Protein AF-A0A1J3D355-F1 (afdb_monomer_lite)

Organism: Noccaea caerulescens (NCBI:txid107243)

InterPro domains:
  IPR000873 AMP-dependent synthetase/ligase domain [PF00501] (4-208)
  IPR052987 Chloroplastic ATP-dependent AMP-binding Enzymes [PTHR43813] (1-264)

Foldseek 3Di:
DDLVCLLVVLLVPLEQEAEEALVSLVSLVVVVLVVLVPDPPVSNVLLVVLLVLLLLLVVLVLFLVLLAFALDQDADDFVVLVVSNVVSVVSNVVSVVSLVVSQVPPLVVSCSSSSHNHEYEYEPDDNDLVSCSSCVSSPHHYKYFYAPPQQQGTQAIADPVRRRGQFRHAGDPFKDKFFAAPPPRHTDDASDKHFIKMAGDRGHPADPPCVPVRCVQAPPVGIGRPQWMWGATHDDCGGSNNRRGRTIHTDGGNVPDPPDVVHD

Radius of gyration: 20.67 Å; chains: 1; bounding box: 50×52×58 Å

Structure (mmCIF, N/CA/C/O backbone):
data_AF-A0A1J3D355-F1
#
_entry.id   AF-A0A1J3D355-F1
#
loop_
_atom_site.group_PDB
_atom_site.id
_atom_site.type_symbol
_atom_site.label_atom_id
_atom_site.label_alt_id
_atom_site.label_comp_id
_atom_site.label_asym_id
_atom_site.label_entity_id
_atom_site.label_seq_id
_atom_site.pdbx_PDB_ins_code
_atom_site.Cartn_x
_atom_site.Cartn_y
_atom_site.Cartn_z
_atom_site.occupancy
_atom_site.B_iso_or_equiv
_atom_site.auth_seq_id
_atom_site.auth_comp_id
_atom_site.auth_asym_id
_atom_site.auth_atom_id
_atom_site.pdbx_PDB_model_num
ATOM 1 N N . THR A 1 1 ? -8.693 23.062 -3.495 1.00 59.84 1 THR A N 1
ATOM 2 C CA . THR A 1 1 ? -8.588 23.046 -2.023 1.00 59.84 1 THR A CA 1
ATOM 3 C C . THR A 1 1 ? -7.147 23.198 -1.594 1.00 59.84 1 THR A C 1
ATOM 5 O O . THR A 1 1 ? -6.295 22.539 -2.173 1.00 59.84 1 THR A O 1
ATOM 8 N N . SER A 1 2 ? -6.855 24.060 -0.616 1.00 76.31 2 SER A N 1
ATOM 9 C CA . SER A 1 2 ? -5.549 24.086 0.064 1.00 76.31 2 SER A CA 1
ATOM 10 C C . SER A 1 2 ? -5.605 23.232 1.336 1.00 76.31 2 SER A C 1
ATOM 12 O O . SER A 1 2 ? -6.691 22.989 1.864 1.00 76.31 2 SER A O 1
ATOM 14 N N . ILE A 1 3 ? -4.450 22.810 1.868 1.00 72.81 3 ILE A N 1
ATOM 15 C CA . ILE A 1 3 ? -4.377 22.005 3.107 1.00 72.81 3 ILE A CA 1
ATOM 16 C C . ILE A 1 3 ? -5.152 22.675 4.257 1.00 72.81 3 ILE A C 1
ATOM 18 O O . ILE A 1 3 ? -5.816 21.998 5.038 1.00 72.81 3 ILE A O 1
ATOM 22 N N . ARG A 1 4 ? -5.135 24.014 4.316 1.00 76.81 4 ARG A N 1
ATOM 23 C CA . ARG A 1 4 ? -5.816 24.808 5.347 1.00 76.81 4 ARG A CA 1
ATOM 24 C C . ARG A 1 4 ? -7.335 24.603 5.371 1.00 76.81 4 ARG A C 1
ATOM 26 O O . ARG A 1 4 ? -7.904 24.559 6.455 1.00 76.81 4 ARG A O 1
ATOM 33 N N . PHE A 1 5 ? -7.974 24.480 4.207 1.00 84.12 5 PHE A N 1
ATOM 34 C CA . PHE A 1 5 ? -9.436 24.367 4.086 1.00 84.12 5 PHE A CA 1
ATOM 35 C C . PHE A 1 5 ? -9.918 22.928 3.878 1.00 84.12 5 PHE A C 1
ATOM 37 O O . PHE A 1 5 ? -11.119 22.671 3.871 1.00 84.12 5 PHE A O 1
ATOM 44 N N . LEU A 1 6 ? -8.993 21.968 3.766 1.00 84.25 6 LEU A N 1
ATOM 45 C CA . LEU A 1 6 ? -9.303 20.579 3.437 1.00 84.25 6 LEU A CA 1
ATOM 46 C C . LEU A 1 6 ? -10.339 19.948 4.375 1.00 84.25 6 LEU A C 1
ATOM 48 O O . LEU A 1 6 ? -11.231 19.242 3.919 1.00 84.25 6 LEU A O 1
ATOM 52 N N . LYS A 1 7 ? -10.247 20.208 5.683 1.00 82.75 7 LYS A N 1
ATOM 53 C CA . LYS A 1 7 ? -11.187 19.650 6.664 1.00 82.75 7 LYS A CA 1
ATOM 54 C C . LYS A 1 7 ? -12.621 20.136 6.435 1.00 82.75 7 LYS A C 1
ATOM 56 O O . LYS A 1 7 ? -13.557 19.352 6.578 1.00 82.75 7 LYS A O 1
ATOM 61 N N . ASP A 1 8 ? -12.789 21.412 6.105 1.00 85.94 8 ASP A N 1
ATOM 62 C CA . ASP A 1 8 ? -14.107 22.007 5.882 1.00 85.94 8 ASP A CA 1
ATOM 63 C C . ASP A 1 8 ? -14.672 21.576 4.525 1.00 85.94 8 ASP A C 1
ATOM 65 O O . ASP A 1 8 ? -15.846 21.214 4.435 1.00 85.94 8 ASP A O 1
ATOM 69 N N . ASP A 1 9 ? -13.817 21.484 3.504 1.00 89.12 9 ASP A N 1
ATOM 70 C CA . ASP A 1 9 ? -14.187 20.966 2.186 1.00 89.12 9 ASP A CA 1
ATOM 71 C C . ASP A 1 9 ? -14.642 19.502 2.259 1.00 89.12 9 ASP A C 1
ATOM 73 O O . ASP A 1 9 ? -15.696 19.153 1.726 1.00 89.12 9 ASP A O 1
ATOM 77 N N . LEU A 1 10 ? -13.909 18.637 2.967 1.00 88.62 10 LEU A N 1
ATOM 78 C CA . LEU A 1 10 ? -14.291 17.230 3.113 1.00 88.62 10 LEU A CA 1
ATOM 79 C C . LEU A 1 10 ? -15.627 17.061 3.847 1.00 88.62 10 LEU A C 1
ATOM 81 O O . LEU A 1 10 ? -16.427 16.203 3.478 1.00 88.62 10 LEU A O 1
ATOM 85 N N . LYS A 1 11 ? -15.907 17.897 4.853 1.00 85.00 11 LYS A N 1
ATOM 86 C CA . LYS A 1 11 ? -17.213 17.903 5.527 1.00 85.00 11 LYS A CA 1
ATOM 87 C C . LYS A 1 11 ? -18.339 18.374 4.614 1.00 85.00 11 LYS A C 1
ATOM 89 O O . LYS A 1 11 ? -19.446 17.862 4.733 1.00 85.00 11 LYS A O 1
ATOM 94 N N . ARG A 1 12 ? -18.065 19.351 3.745 1.00 89.00 12 ARG A N 1
ATOM 95 C CA . ARG A 1 12 ? -19.055 19.929 2.832 1.00 89.00 12 ARG A CA 1
ATOM 96 C C . ARG A 1 12 ? -19.401 18.990 1.680 1.00 89.00 12 ARG A C 1
ATOM 98 O O . ARG A 1 12 ? -20.574 18.848 1.363 1.00 89.00 12 ARG A O 1
ATOM 105 N N . TYR A 1 13 ? -18.397 18.385 1.049 1.00 89.31 13 TYR A N 1
ATOM 106 C CA . TYR A 1 13 ? -18.579 17.608 -0.183 1.00 89.31 13 TYR A CA 1
ATOM 107 C C . TYR A 1 13 ? -18.682 16.096 0.041 1.00 89.31 13 TYR A C 1
ATOM 109 O O . TYR A 1 13 ? -19.220 15.403 -0.815 1.00 89.31 13 TYR A O 1
ATOM 117 N N . GLN A 1 14 ? -18.172 15.588 1.166 1.00 88.88 14 GLN A N 1
ATOM 118 C CA . GLN A 1 14 ? -18.213 14.177 1.563 1.00 88.88 14 GLN A CA 1
ATOM 119 C C . GLN A 1 14 ? -17.875 13.174 0.439 1.00 88.88 14 GLN A C 1
ATOM 121 O O . GLN A 1 14 ? -18.709 12.337 0.073 1.00 88.88 14 GLN A O 1
ATOM 126 N N . PRO A 1 15 ? -16.671 13.251 -0.159 1.00 91.94 15 PRO A N 1
ATOM 127 C CA . PRO A 1 15 ? -16.345 12.452 -1.331 1.00 91.94 15 PRO A CA 1
ATOM 128 C C . PRO A 1 15 ? -16.400 10.942 -1.060 1.00 91.94 15 PRO A C 1
ATOM 130 O O . PRO A 1 15 ? -16.032 10.446 0.009 1.00 91.94 15 PRO A O 1
ATOM 133 N N . HIS A 1 16 ? -16.793 10.188 -2.090 1.00 91.62 16 HIS A N 1
ATOM 134 C CA . HIS A 1 16 ? -16.722 8.726 -2.075 1.00 91.62 16 HIS A CA 1
ATOM 135 C C . HIS A 1 16 ? -15.285 8.226 -1.971 1.00 91.62 16 HIS A C 1
ATOM 137 O O . HIS A 1 16 ? -14.979 7.386 -1.125 1.00 91.62 16 HIS A O 1
ATOM 143 N N . TYR A 1 17 ? -14.411 8.778 -2.807 1.00 92.00 17 TYR A N 1
ATOM 144 C CA . TYR A 1 17 ? -12.996 8.455 -2.828 1.00 92.00 17 TYR A CA 1
ATOM 145 C C . TYR A 1 17 ? -12.177 9.711 -2.583 1.00 92.00 17 TYR A C 1
ATOM 147 O O . TYR A 1 17 ? -12.450 10.751 -3.182 1.00 92.00 17 TYR A O 1
ATOM 155 N N . LEU A 1 18 ? -11.156 9.605 -1.737 1.00 93.69 18 LEU A N 1
ATOM 156 C CA . LEU A 1 18 ? -10.136 10.639 -1.597 1.00 93.69 18 LEU A CA 1
ATOM 157 C C . LEU A 1 18 ? -8.841 10.126 -2.221 1.00 93.69 18 LEU A C 1
ATOM 159 O O . LEU A 1 18 ? -8.240 9.203 -1.691 1.00 93.69 18 LEU A O 1
ATOM 163 N N . ILE A 1 19 ? -8.412 10.705 -3.339 1.00 93.25 19 ILE A N 1
ATOM 164 C CA . ILE A 1 19 ? -7.128 10.381 -3.976 1.00 93.25 19 ILE A CA 1
ATOM 165 C C . ILE A 1 19 ? -6.156 11.496 -3.616 1.00 93.25 19 ILE A C 1
ATOM 167 O O . ILE A 1 19 ? -6.408 12.652 -3.952 1.00 93.25 19 ILE A O 1
ATOM 171 N N . SER A 1 20 ? -5.087 11.182 -2.883 1.00 93.44 20 SER A N 1
ATOM 172 C CA . SER A 1 20 ? -4.176 12.213 -2.381 1.00 93.44 20 SER A CA 1
ATOM 173 C C . SER A 1 20 ? -2.804 11.674 -1.974 1.00 93.44 20 SER A C 1
ATOM 175 O O . SER A 1 20 ? -2.621 10.480 -1.776 1.00 93.44 20 SER A O 1
ATOM 177 N N . VAL A 1 21 ? -1.837 12.568 -1.779 1.00 93.44 21 VAL A N 1
ATOM 178 C CA . VAL A 1 21 ? -0.511 12.239 -1.233 1.00 93.44 21 VAL A CA 1
ATOM 179 C C . VAL A 1 21 ? -0.559 11.823 0.251 1.00 93.44 21 VAL A C 1
ATOM 181 O O . VAL A 1 21 ? -1.470 12.263 0.965 1.00 93.44 21 VAL A O 1
ATOM 184 N N . PRO A 1 22 ? 0.418 11.035 0.753 1.00 94.38 22 PRO A N 1
ATOM 185 C CA . PRO A 1 22 ? 0.509 10.620 2.162 1.00 94.38 22 PRO A CA 1
ATOM 186 C C . PRO A 1 22 ? 0.355 11.753 3.179 1.00 94.38 22 PRO A C 1
ATOM 188 O O . PRO A 1 22 ? -0.385 11.602 4.151 1.00 94.38 22 PRO A O 1
ATOM 191 N N . LEU A 1 23 ? 0.935 12.924 2.892 1.00 93.19 23 LEU A N 1
ATOM 192 C CA . LEU A 1 23 ? 0.884 14.099 3.767 1.00 93.19 23 LEU A CA 1
ATOM 193 C C . LEU A 1 23 ? -0.550 14.513 4.140 1.00 93.19 23 LEU A C 1
ATOM 195 O O . LEU A 1 23 ? -0.805 14.997 5.245 1.00 93.19 23 LEU A O 1
ATOM 199 N N . VAL A 1 24 ? -1.515 14.313 3.240 1.00 93.56 24 VAL A N 1
ATOM 200 C CA . VAL A 1 24 ? -2.924 14.603 3.529 1.00 93.56 24 VAL A CA 1
ATOM 201 C C . VAL A 1 24 ? -3.487 13.628 4.563 1.00 93.56 24 VAL A C 1
ATOM 203 O O . VAL A 1 24 ? -4.155 14.059 5.503 1.00 93.56 24 VAL A O 1
ATOM 206 N N . TYR A 1 25 ? -3.173 12.338 4.451 1.00 94.69 25 TYR A N 1
ATOM 207 C CA . TYR A 1 25 ? -3.570 11.331 5.436 1.00 94.69 25 TYR A CA 1
ATOM 208 C C . TYR A 1 25 ? -2.897 11.569 6.790 1.00 94.69 25 TYR A C 1
ATOM 210 O O . TYR A 1 25 ? -3.565 11.490 7.820 1.00 94.69 25 TYR A O 1
ATOM 218 N N . GLU A 1 26 ? -1.617 11.945 6.803 1.00 94.81 26 GLU A N 1
ATOM 219 C CA . GLU A 1 26 ? -0.891 12.344 8.016 1.00 94.81 26 GLU A CA 1
ATOM 220 C C . GLU A 1 26 ? -1.513 13.578 8.683 1.00 94.81 26 GLU A C 1
ATOM 222 O O . GLU A 1 26 ? -1.662 13.625 9.908 1.00 94.81 26 GLU A O 1
ATOM 227 N N . THR A 1 27 ? -1.940 14.561 7.886 1.00 93.19 27 THR A N 1
ATOM 228 C CA . THR A 1 27 ? -2.616 15.769 8.383 1.00 93.19 27 THR A CA 1
ATOM 229 C C . THR A 1 27 ? -3.972 15.427 8.997 1.00 93.19 27 THR A C 1
ATOM 231 O O . THR A 1 27 ? -4.299 15.903 10.087 1.00 93.19 27 THR A O 1
ATOM 234 N N . LEU A 1 28 ? -4.759 14.573 8.334 1.00 93.19 28 LEU A N 1
ATOM 235 C CA . LEU A 1 28 ? -6.038 14.085 8.855 1.00 93.19 28 LEU A CA 1
ATOM 236 C C . LEU A 1 28 ? -5.838 13.306 10.162 1.00 93.19 28 LEU A C 1
ATOM 238 O O . LEU A 1 28 ? -6.508 13.597 11.156 1.00 93.19 28 LEU A O 1
ATOM 242 N N . TYR A 1 29 ? -4.877 12.380 10.187 1.00 94.81 29 TYR A N 1
ATOM 243 C CA . TYR A 1 29 ? -4.486 11.626 11.377 1.00 94.81 29 TYR A CA 1
ATOM 244 C C . TYR A 1 29 ? -4.103 12.555 12.536 1.00 94.81 29 TYR A C 1
ATOM 246 O O . TYR A 1 29 ? -4.681 12.467 13.621 1.00 94.81 29 TYR A O 1
ATOM 254 N N . SER A 1 30 ? -3.198 13.504 12.298 1.00 93.50 30 SER A N 1
ATOM 255 C CA . SER A 1 30 ? -2.733 14.464 13.306 1.00 93.50 30 SER A CA 1
ATOM 256 C C . SER A 1 30 ? -3.867 15.354 13.818 1.00 93.50 30 SER A C 1
ATOM 258 O O . SER A 1 30 ? -3.963 15.625 15.016 1.00 93.50 30 SER A O 1
ATOM 260 N N . GLY A 1 31 ? -4.779 15.767 12.933 1.00 91.94 31 GLY A N 1
ATOM 261 C CA . GLY A 1 31 ? -5.977 16.519 13.299 1.00 91.94 31 GLY A CA 1
ATOM 262 C C . GLY A 1 31 ? -6.911 15.736 14.226 1.00 91.94 31 GLY A C 1
ATOM 263 O O . GLY A 1 31 ? -7.438 16.302 15.188 1.00 91.94 31 GLY A O 1
ATOM 264 N N . ILE A 1 32 ? -7.083 14.433 13.983 1.00 92.81 32 ILE A N 1
ATOM 265 C CA . ILE A 1 32 ? -7.876 13.545 14.844 1.00 92.81 32 ILE A CA 1
ATOM 266 C C . ILE A 1 32 ? -7.179 13.338 16.190 1.00 92.81 32 ILE A C 1
ATOM 268 O O . ILE A 1 32 ? -7.818 13.481 17.233 1.00 92.81 32 ILE A O 1
ATOM 272 N N . GLN A 1 33 ? -5.870 13.074 16.187 1.00 93.81 33 GLN A N 1
ATOM 273 C CA . GLN A 1 33 ? -5.082 12.932 17.414 1.00 93.81 33 GLN A CA 1
ATOM 274 C C . GLN A 1 33 ? -5.168 14.190 18.283 1.00 93.81 33 GLN A C 1
ATOM 276 O O . GLN A 1 33 ? -5.421 14.097 19.485 1.00 93.81 33 GLN A O 1
ATOM 281 N N . LYS A 1 34 ? -5.068 15.378 17.673 1.00 93.06 34 LYS A N 1
ATOM 282 C CA . LYS A 1 34 ? -5.225 16.657 18.372 1.00 93.06 34 LYS A CA 1
ATOM 283 C C . LYS A 1 34 ? -6.613 16.784 19.005 1.00 93.06 34 LYS A C 1
ATOM 285 O O . LYS A 1 34 ? -6.705 17.116 20.183 1.00 93.06 34 LYS A O 1
ATOM 290 N N . GLN A 1 35 ? -7.675 16.437 18.275 1.00 91.19 35 GLN A N 1
ATOM 291 C CA . GLN A 1 35 ? -9.054 16.473 18.781 1.00 91.19 35 GLN A CA 1
ATOM 292 C C . GLN A 1 35 ? -9.293 15.487 19.941 1.00 91.19 35 GLN A C 1
ATOM 294 O O . GLN A 1 35 ? -10.006 15.805 20.897 1.00 91.19 35 GLN A O 1
ATOM 299 N N . ILE A 1 36 ? -8.686 14.298 19.890 1.00 92.88 36 ILE A N 1
ATOM 300 C CA . ILE A 1 36 ? -8.726 13.328 20.993 1.00 92.88 36 ILE A CA 1
ATOM 301 C C . ILE A 1 36 ? -7.944 13.868 22.197 1.00 92.88 36 ILE A C 1
ATOM 303 O O . ILE A 1 36 ? -8.428 13.797 23.325 1.00 92.88 36 ILE A O 1
ATOM 307 N N . SER A 1 37 ? -6.762 14.450 21.972 1.00 91.38 37 SER A N 1
ATOM 308 C CA . SER A 1 37 ? -5.917 14.982 23.045 1.00 91.38 37 SER A CA 1
ATOM 309 C C . SER A 1 37 ? -6.520 16.187 23.767 1.00 91.38 37 SER A C 1
ATOM 311 O O . SER A 1 37 ? -6.283 16.332 24.962 1.00 91.38 37 SER A O 1
ATOM 313 N N . SER A 1 38 ? -7.314 17.007 23.067 1.00 92.69 38 SER A N 1
ATOM 314 C CA . SER A 1 38 ? -7.987 18.187 23.620 1.00 92.69 38 SER A CA 1
ATOM 315 C C . SER A 1 38 ? -9.325 17.864 24.294 1.00 92.69 38 SER A C 1
ATOM 317 O O . SER A 1 38 ? -10.011 18.766 24.765 1.00 92.69 38 SER A O 1
ATOM 319 N N . SER A 1 39 ? -9.749 16.597 24.289 1.00 92.62 39 SER A N 1
ATOM 320 C CA . SER A 1 39 ? -10.976 16.151 24.952 1.00 92.62 39 SER A CA 1
ATOM 321 C C . SER A 1 39 ? -10.753 15.927 26.455 1.00 92.62 39 SER A C 1
ATOM 323 O O . SER A 1 39 ? -9.619 15.815 26.915 1.00 92.62 39 SER A O 1
ATOM 325 N N . SER A 1 40 ? -11.837 15.811 27.233 1.00 95.19 40 SER A N 1
ATOM 326 C CA . SER A 1 40 ? -11.746 15.491 28.666 1.00 95.19 40 SER A CA 1
ATOM 327 C C . SER A 1 40 ? -10.980 14.185 28.916 1.00 95.19 40 SER A C 1
ATOM 329 O O . SER A 1 40 ? -11.015 13.274 28.084 1.00 95.19 40 SER A O 1
ATOM 331 N N . ALA A 1 41 ? -10.323 14.066 30.077 1.00 95.12 41 ALA A N 1
ATOM 332 C CA . ALA A 1 41 ? -9.463 12.925 30.412 1.00 95.12 41 ALA A CA 1
ATOM 333 C C . ALA A 1 41 ? -10.156 11.567 30.196 1.00 95.12 41 ALA A C 1
ATOM 335 O O . ALA A 1 41 ? -9.596 10.682 29.552 1.00 95.12 41 ALA A O 1
ATOM 336 N N . THR A 1 42 ? -11.414 11.436 30.629 1.00 92.75 42 THR A N 1
ATOM 337 C CA . THR A 1 42 ? -12.224 10.223 30.444 1.00 92.75 42 THR A CA 1
ATOM 338 C C . THR A 1 42 ? -12.483 9.913 28.969 1.00 92.75 42 THR A C 1
ATOM 340 O O . THR A 1 42 ? -12.335 8.770 28.543 1.00 92.75 42 THR A O 1
ATOM 343 N N . ARG A 1 43 ? -12.838 10.923 28.157 1.00 91.94 43 ARG A N 1
ATOM 344 C CA . ARG A 1 43 ? -13.086 10.739 26.714 1.00 91.94 43 ARG A CA 1
ATOM 345 C C . ARG A 1 43 ? -11.804 10.374 25.974 1.00 91.94 43 ARG A C 1
ATOM 347 O O . ARG A 1 43 ? -11.838 9.491 25.122 1.00 91.94 43 ARG A O 1
ATOM 354 N N . LYS A 1 44 ? -10.688 11.024 26.315 1.00 94.50 44 LYS A N 1
ATOM 355 C CA . LYS A 1 44 ? -9.360 10.730 25.768 1.00 94.50 44 LYS A CA 1
ATOM 356 C C . LYS A 1 44 ? -8.953 9.291 26.079 1.00 94.50 44 LYS A C 1
ATOM 358 O O . LYS A 1 44 ? -8.602 8.556 25.161 1.00 94.50 44 LYS A O 1
ATOM 363 N N . TYR A 1 45 ? -9.043 8.882 27.345 1.00 95.69 45 TYR A N 1
ATOM 364 C CA . TYR A 1 45 ? -8.720 7.522 27.774 1.00 95.69 45 TYR A CA 1
ATOM 365 C C . TYR A 1 45 ? -9.583 6.485 27.047 1.00 95.69 45 TYR A C 1
ATOM 367 O O . TYR A 1 45 ? -9.049 5.566 26.432 1.00 95.69 45 TYR A O 1
ATOM 375 N N . LEU A 1 46 ? -10.906 6.680 27.029 1.00 94.75 46 LEU A N 1
ATOM 376 C CA . LEU A 1 46 ? -11.835 5.782 26.344 1.00 94.75 46 LEU A CA 1
ATOM 377 C C . LEU A 1 46 ? -11.522 5.663 24.844 1.00 94.75 46 LEU A C 1
ATOM 379 O O . LEU A 1 46 ? -11.443 4.553 24.322 1.00 94.75 46 LEU A O 1
ATOM 383 N N . ALA A 1 47 ? -11.318 6.789 24.153 1.00 94.50 47 ALA A N 1
ATOM 384 C CA . ALA A 1 47 ? -11.025 6.795 22.722 1.00 94.50 47 ALA A CA 1
ATOM 385 C C . ALA A 1 47 ? -9.709 6.073 22.403 1.00 94.50 47 ALA A C 1
ATOM 387 O O . ALA A 1 47 ? -9.681 5.225 21.514 1.00 94.50 47 ALA A O 1
ATOM 388 N N . LEU A 1 48 ? -8.636 6.363 23.146 1.00 95.31 48 LEU A N 1
ATOM 389 C CA . LEU A 1 48 ? -7.336 5.722 22.937 1.00 95.31 48 LEU A CA 1
ATOM 390 C C . LEU A 1 48 ? -7.386 4.218 23.223 1.00 95.31 48 LEU A C 1
ATOM 392 O O . LEU A 1 48 ? -6.819 3.442 22.456 1.00 95.31 48 LEU A O 1
ATOM 396 N N . THR A 1 49 ? -8.087 3.792 24.275 1.00 96.50 49 THR A N 1
ATOM 397 C CA . THR A 1 49 ? -8.261 2.369 24.595 1.00 96.50 49 THR A CA 1
ATOM 398 C C . THR A 1 49 ? -9.035 1.639 23.497 1.00 96.50 49 THR A C 1
ATOM 400 O O . THR A 1 49 ? -8.586 0.598 23.025 1.00 96.50 49 THR A O 1
ATOM 403 N N . LEU A 1 50 ? -10.146 2.205 23.016 1.00 96.38 50 LEU A N 1
ATOM 404 C CA . LEU A 1 50 ? -10.949 1.610 21.940 1.00 96.38 50 LEU A CA 1
ATOM 405 C C . LEU A 1 50 ? -10.195 1.546 20.598 1.00 96.38 50 LEU A C 1
ATOM 407 O O . LEU A 1 50 ? -10.298 0.549 19.878 1.00 96.38 50 LEU A O 1
ATOM 411 N N . ILE A 1 51 ? -9.383 2.561 20.284 1.00 96.06 51 ILE A N 1
ATOM 412 C CA . ILE A 1 51 ? -8.506 2.550 19.102 1.00 96.06 51 ILE A CA 1
ATOM 413 C C . ILE A 1 51 ? -7.421 1.475 19.247 1.00 96.06 51 ILE A C 1
ATOM 415 O O . ILE A 1 51 ? -7.180 0.731 18.302 1.00 96.06 51 ILE A O 1
ATOM 419 N N . ARG A 1 52 ? -6.793 1.334 20.424 1.00 97.38 52 ARG A N 1
ATOM 420 C CA . ARG A 1 52 ? -5.789 0.283 20.685 1.00 97.38 52 ARG A CA 1
ATOM 421 C C . ARG A 1 52 ? -6.369 -1.121 20.542 1.00 97.38 52 ARG A C 1
ATOM 423 O O . ARG A 1 52 ? -5.744 -1.965 19.908 1.00 97.38 52 ARG A O 1
ATOM 430 N N . ILE A 1 53 ? -7.567 -1.351 21.077 1.00 97.44 53 ILE A N 1
ATOM 431 C CA . ILE A 1 53 ? -8.304 -2.609 20.900 1.00 97.44 53 ILE A CA 1
ATOM 432 C C . ILE A 1 53 ? -8.523 -2.889 19.412 1.00 97.44 53 ILE A C 1
ATOM 434 O O . ILE A 1 53 ? -8.295 -4.004 18.954 1.00 97.44 53 ILE A O 1
ATOM 438 N N . SER A 1 54 ? -8.918 -1.874 18.646 1.00 97.88 54 SER A N 1
ATOM 439 C CA . SER A 1 54 ? -9.178 -2.021 17.213 1.00 97.88 54 SER A CA 1
ATOM 440 C C . SER A 1 54 ? -7.905 -2.268 16.405 1.00 97.88 54 SER A C 1
ATOM 442 O O . SER A 1 54 ? -7.910 -3.105 15.511 1.00 97.88 54 SER A O 1
ATOM 444 N N . LEU A 1 55 ? -6.790 -1.622 16.758 1.00 97.75 55 LEU A N 1
ATOM 445 C CA . LEU A 1 55 ? -5.473 -1.911 16.181 1.00 97.75 55 LEU A CA 1
ATOM 446 C C . LEU A 1 55 ? -5.047 -3.361 16.452 1.00 97.75 55 LEU A C 1
ATOM 448 O O . LEU A 1 55 ? -4.578 -4.035 15.537 1.00 97.75 55 LEU A O 1
ATOM 452 N N . ALA A 1 56 ? -5.243 -3.850 17.681 1.00 97.88 56 ALA A N 1
ATOM 453 C CA . ALA A 1 56 ? -4.942 -5.232 18.051 1.00 97.88 56 ALA A CA 1
ATOM 454 C C . ALA A 1 56 ? -5.846 -6.233 17.311 1.00 97.88 56 ALA A C 1
ATOM 456 O O . ALA A 1 56 ? -5.357 -7.231 16.785 1.00 97.88 56 ALA A O 1
ATOM 457 N N . TYR A 1 57 ? -7.145 -5.941 17.206 1.00 98.00 57 TYR A N 1
ATOM 458 C CA . TYR A 1 57 ? -8.089 -6.734 16.420 1.00 98.00 57 TYR A CA 1
ATOM 459 C C . TYR A 1 57 ? -7.670 -6.813 14.945 1.00 98.00 57 TYR A C 1
ATOM 461 O O . TYR A 1 57 ? -7.614 -7.909 14.388 1.00 98.00 57 TYR A O 1
ATOM 469 N N . MET A 1 58 ? -7.318 -5.680 14.323 1.00 97.12 58 MET A N 1
ATOM 470 C CA . MET A 1 58 ? -6.886 -5.656 12.922 1.00 97.12 58 MET A CA 1
ATOM 471 C C . MET A 1 58 ? -5.547 -6.375 12.709 1.00 97.12 58 MET A C 1
ATOM 473 O O . MET A 1 58 ? -5.372 -7.042 11.694 1.00 97.12 58 MET A O 1
ATOM 477 N N . GLU A 1 59 ? -4.622 -6.322 13.672 1.00 96.75 59 GLU A N 1
ATOM 478 C CA . GLU A 1 59 ? -3.382 -7.111 13.624 1.00 96.75 59 GLU A CA 1
ATOM 479 C C . GLU A 1 59 ? -3.673 -8.618 13.634 1.00 96.75 59 GLU A C 1
ATOM 481 O O . GLU A 1 59 ? -3.202 -9.337 12.754 1.00 96.75 59 GLU A O 1
ATOM 486 N N . MET A 1 60 ? -4.518 -9.090 14.556 1.00 97.50 60 MET A N 1
ATOM 487 C CA . MET A 1 60 ? -4.936 -10.499 14.588 1.00 97.50 60 MET A CA 1
ATOM 488 C C . MET A 1 60 ? -5.653 -10.902 13.301 1.00 97.50 60 MET A C 1
ATOM 490 O O . MET A 1 60 ? -5.428 -11.991 12.771 1.00 97.50 60 MET A O 1
ATOM 494 N N . ARG A 1 61 ? -6.464 -9.993 12.756 1.00 96.19 61 ARG A N 1
ATOM 495 C CA . ARG A 1 61 ? -7.129 -10.174 11.473 1.00 96.19 61 ARG A CA 1
ATOM 496 C C . ARG A 1 61 ? -6.161 -10.363 10.315 1.00 96.19 61 ARG A C 1
ATOM 498 O O . ARG A 1 61 ? -6.282 -11.353 9.600 1.00 96.19 61 ARG A O 1
ATOM 505 N N . ARG A 1 62 ? -5.145 -9.510 10.188 1.00 95.56 62 ARG A N 1
ATOM 506 C CA . ARG A 1 62 ? -4.101 -9.672 9.165 1.00 95.56 62 ARG A CA 1
ATOM 507 C C . ARG A 1 62 ? -3.365 -11.000 9.290 1.00 95.56 62 ARG A C 1
ATOM 509 O O . ARG A 1 62 ? -3.137 -11.652 8.273 1.00 95.56 62 ARG A O 1
ATOM 516 N N . ILE A 1 63 ? -3.034 -11.420 10.514 1.00 95.50 63 ILE A N 1
ATOM 517 C CA . ILE A 1 63 ? -2.354 -12.700 10.761 1.00 95.50 63 ILE A CA 1
ATOM 518 C C . ILE A 1 63 ? -3.213 -13.860 10.254 1.00 95.50 63 ILE A C 1
ATOM 520 O O . ILE A 1 63 ? -2.734 -14.694 9.477 1.00 95.50 63 ILE A O 1
ATOM 524 N N . TYR A 1 64 ? -4.493 -13.912 10.645 1.00 94.31 64 TYR A N 1
ATOM 525 C CA . TYR A 1 64 ? -5.343 -15.020 10.223 1.00 94.31 64 TYR A CA 1
ATOM 526 C C . TYR A 1 64 ? -5.782 -14.930 8.760 1.00 94.31 64 TYR A C 1
ATOM 528 O O . TYR A 1 64 ? -6.081 -15.969 8.183 1.00 94.31 64 TYR A O 1
ATOM 536 N N . GLU A 1 65 ? -5.816 -13.753 8.134 1.00 94.31 65 GLU A N 1
ATOM 537 C CA . GLU A 1 65 ? -6.056 -13.591 6.689 1.00 94.31 65 GLU A CA 1
ATOM 538 C C . GLU A 1 65 ? -4.787 -13.864 5.859 1.00 94.31 65 GLU A C 1
ATOM 540 O O . GLU A 1 65 ? -4.861 -14.038 4.642 1.00 94.31 65 GLU A O 1
ATOM 545 N N . GLY A 1 66 ? -3.623 -13.975 6.509 1.00 95.19 66 GLY A N 1
ATOM 546 C CA . GLY A 1 66 ? -2.355 -14.272 5.847 1.00 95.19 66 GLY A CA 1
ATOM 547 C C . GLY A 1 66 ? -1.742 -13.071 5.125 1.00 95.19 66 GLY A C 1
ATOM 548 O O . GLY A 1 66 ? -1.041 -13.263 4.135 1.00 95.19 66 GLY A O 1
ATOM 549 N N . MET A 1 67 ? -2.022 -11.853 5.596 1.00 95.38 67 MET A N 1
ATOM 550 C CA . MET A 1 67 ? -1.616 -10.585 4.977 1.00 95.38 67 MET A CA 1
ATOM 551 C C . MET A 1 67 ? -0.472 -9.867 5.719 1.00 95.38 67 MET A C 1
ATOM 553 O O . MET A 1 67 ? -0.332 -8.647 5.633 1.00 95.38 67 MET A O 1
ATOM 557 N N . CYS A 1 68 ? 0.347 -10.592 6.480 1.00 95.12 68 CYS A N 1
ATOM 558 C CA . CYS A 1 68 ? 1.560 -10.053 7.094 1.00 95.12 68 CYS A CA 1
ATOM 559 C C . CYS A 1 68 ? 2.739 -10.212 6.129 1.00 95.12 68 CYS A C 1
ATOM 561 O O . CYS A 1 68 ? 2.982 -11.304 5.630 1.00 95.12 68 CYS A O 1
ATOM 563 N N . LEU A 1 69 ? 3.490 -9.147 5.865 1.00 95.38 69 LEU A N 1
ATOM 564 C CA . LEU A 1 69 ? 4.679 -9.211 5.010 1.00 95.38 69 LEU A CA 1
ATOM 565 C C . LEU A 1 69 ? 5.830 -9.961 5.697 1.00 95.38 69 LEU A C 1
ATOM 567 O O . LEU A 1 69 ? 6.033 -9.826 6.901 1.00 95.38 69 LEU A O 1
ATOM 571 N N . THR A 1 70 ? 6.608 -10.709 4.915 1.00 94.44 70 THR A N 1
ATOM 572 C CA . THR A 1 70 ? 7.915 -11.251 5.320 1.00 94.44 70 THR A CA 1
ATOM 573 C C . THR A 1 70 ? 8.848 -11.302 4.116 1.00 94.44 70 THR A C 1
ATOM 575 O O . THR A 1 70 ? 8.378 -11.478 2.991 1.00 94.44 70 THR A O 1
ATOM 578 N N . LYS A 1 71 ? 10.152 -11.160 4.368 1.00 93.50 71 LYS A N 1
ATOM 579 C CA . LYS A 1 71 ? 11.219 -11.369 3.382 1.00 93.50 71 LYS A CA 1
ATOM 580 C C . LYS A 1 71 ? 11.673 -12.828 3.305 1.00 93.50 71 LYS A C 1
ATOM 582 O O . LYS A 1 71 ? 12.335 -13.197 2.340 1.00 93.50 71 LYS A O 1
ATOM 587 N N . ASP A 1 72 ? 11.327 -13.650 4.294 1.00 93.50 72 ASP A N 1
ATOM 588 C CA . ASP A 1 72 ? 11.751 -15.048 4.337 1.00 93.50 72 ASP A CA 1
ATOM 589 C C . ASP A 1 72 ? 11.227 -15.796 3.114 1.00 93.50 72 ASP A C 1
ATOM 591 O O . ASP A 1 72 ? 10.033 -15.769 2.838 1.00 93.50 72 ASP A O 1
ATOM 595 N N . GLN A 1 73 ? 12.113 -16.474 2.386 1.00 90.19 73 GLN A N 1
ATOM 596 C CA . GLN A 1 73 ? 11.734 -17.245 1.196 1.00 90.19 73 GLN A CA 1
ATOM 597 C C . GLN A 1 73 ? 11.075 -18.580 1.536 1.00 90.19 73 GLN A C 1
ATOM 599 O O . GLN A 1 73 ? 10.344 -19.149 0.725 1.00 90.19 73 GLN A O 1
ATOM 604 N N . LYS A 1 74 ? 11.402 -19.126 2.710 1.00 91.31 74 LYS A N 1
ATOM 605 C CA . LYS A 1 74 ? 10.856 -20.396 3.170 1.00 91.31 74 LYS A CA 1
ATOM 606 C C . LYS A 1 74 ? 9.629 -20.111 4.027 1.00 91.31 74 LYS A C 1
ATOM 608 O O . LYS A 1 74 ? 9.749 -19.376 5.011 1.00 91.31 74 LYS A O 1
ATOM 613 N N . PRO A 1 75 ? 8.475 -20.723 3.719 1.00 90.25 75 PRO A N 1
ATOM 614 C CA . PRO A 1 75 ? 7.329 -20.610 4.595 1.00 90.25 75 PRO A CA 1
ATOM 615 C C . PRO A 1 75 ? 7.631 -21.281 5.945 1.00 90.25 75 PRO A C 1
ATOM 617 O O . PRO A 1 75 ? 8.409 -22.242 6.008 1.00 90.25 75 PRO A O 1
ATOM 620 N N . PRO A 1 76 ? 6.994 -20.822 7.033 1.00 90.44 76 PRO A N 1
ATOM 621 C CA . PRO A 1 76 ? 7.092 -21.497 8.316 1.00 90.44 76 PRO A CA 1
ATOM 622 C C . PRO A 1 76 ? 6.499 -22.908 8.234 1.00 90.44 76 PRO A C 1
ATOM 624 O O . PRO A 1 76 ? 5.633 -23.203 7.402 1.00 90.44 76 PRO A O 1
ATOM 627 N N . MET A 1 77 ? 6.925 -23.776 9.154 1.00 92.56 77 MET A N 1
ATOM 628 C CA . MET A 1 77 ? 6.374 -25.126 9.282 1.00 92.56 77 MET A CA 1
ATOM 629 C C . MET A 1 77 ? 4.842 -25.093 9.388 1.00 92.56 77 MET A C 1
ATOM 631 O O . MET A 1 77 ? 4.254 -24.186 9.990 1.00 92.56 77 MET A O 1
ATOM 635 N N . TYR A 1 78 ? 4.186 -26.111 8.827 1.00 92.19 78 TYR A N 1
ATOM 636 C CA . TYR A 1 78 ? 2.725 -26.179 8.764 1.00 92.19 78 TYR A CA 1
ATOM 637 C C . TYR A 1 78 ? 2.067 -26.080 10.149 1.00 92.19 78 TYR A C 1
ATOM 639 O O . TYR A 1 78 ? 1.132 -25.308 10.334 1.00 92.19 78 TYR A O 1
ATOM 647 N N . ILE A 1 79 ? 2.598 -26.798 11.144 1.00 93.44 79 ILE A N 1
ATOM 648 C CA . ILE A 1 79 ? 2.057 -26.807 12.513 1.00 93.44 79 ILE A CA 1
ATOM 649 C C . ILE A 1 79 ? 2.149 -25.413 13.147 1.00 93.44 79 ILE A C 1
ATOM 651 O O . ILE A 1 79 ? 1.169 -24.938 13.712 1.00 93.44 79 ILE A O 1
ATOM 655 N N . VAL A 1 80 ? 3.285 -24.723 12.991 1.00 93.19 80 VAL A N 1
ATOM 656 C CA . VAL A 1 80 ? 3.469 -23.348 13.493 1.00 93.19 80 VAL A CA 1
ATOM 657 C C . VAL A 1 80 ? 2.464 -22.403 12.834 1.00 93.19 80 VAL A C 1
ATOM 659 O O . VAL A 1 80 ? 1.794 -21.634 13.516 1.00 93.19 80 VAL A O 1
ATOM 662 N N . SER A 1 81 ? 2.291 -22.526 11.516 1.00 92.69 81 SER A N 1
ATOM 663 C CA . SER A 1 81 ? 1.305 -21.748 10.758 1.00 92.69 81 SER A CA 1
ATOM 664 C C . SER A 1 81 ? -0.127 -21.982 11.241 1.00 92.69 81 SER A C 1
ATOM 666 O O . SER A 1 81 ? -0.917 -21.042 11.311 1.00 92.69 81 SER A O 1
ATOM 668 N N . LEU A 1 82 ? -0.470 -23.234 11.553 1.00 94.06 82 LEU A N 1
ATOM 669 C CA . LEU A 1 82 ? -1.794 -23.620 12.025 1.00 94.06 82 LEU A CA 1
ATOM 670 C C . LEU A 1 82 ? -2.062 -23.077 13.432 1.00 94.06 82 LEU A C 1
ATOM 672 O O . LEU A 1 82 ? -3.134 -22.526 13.674 1.00 94.06 82 LEU A O 1
ATOM 676 N N . VAL A 1 83 ? -1.088 -23.187 14.338 1.00 95.50 83 VAL A N 1
ATOM 677 C CA . VAL A 1 83 ? -1.181 -22.637 15.698 1.00 95.50 83 VAL A CA 1
ATOM 678 C C . VAL A 1 83 ? -1.358 -21.120 15.650 1.00 95.50 83 VAL A C 1
ATOM 680 O O . VAL A 1 83 ? -2.292 -20.606 16.262 1.00 95.50 83 VAL A O 1
ATOM 683 N N . ASP A 1 84 ? -0.537 -20.416 14.866 1.00 93.44 84 ASP A N 1
ATOM 684 C CA . ASP A 1 84 ? -0.652 -18.967 14.662 1.00 93.44 84 ASP A CA 1
ATOM 685 C C . ASP A 1 84 ? -2.038 -18.570 14.144 1.00 93.44 84 ASP A C 1
ATOM 687 O O . ASP A 1 84 ? -2.652 -17.622 14.637 1.00 93.44 84 ASP A O 1
ATOM 691 N N . LEU A 1 85 ? -2.543 -19.309 13.153 1.00 95.00 85 LEU A N 1
ATOM 692 C CA . LEU A 1 85 ? -3.847 -19.065 12.551 1.00 95.00 85 LEU A CA 1
ATOM 693 C C . LEU A 1 85 ? -4.978 -19.241 13.570 1.00 95.00 85 LEU A C 1
ATOM 695 O O . LEU A 1 85 ? -5.848 -18.377 13.679 1.00 95.00 85 LEU A O 1
ATOM 699 N N . LEU A 1 86 ? -4.980 -20.356 14.303 1.00 96.38 86 LEU A N 1
ATOM 700 C CA . LEU A 1 86 ? -6.007 -20.658 15.299 1.00 96.38 86 LEU A CA 1
ATOM 701 C C . LEU A 1 86 ? -5.972 -19.648 16.445 1.00 96.38 86 LEU A C 1
ATOM 703 O O . LEU A 1 86 ? -7.014 -19.105 16.808 1.00 96.38 86 LEU A O 1
ATOM 707 N N . TRP A 1 87 ? -4.780 -19.339 16.955 1.00 97.19 87 TRP A N 1
ATOM 708 C CA . TRP A 1 87 ? -4.596 -18.347 18.005 1.00 97.19 87 TRP A CA 1
ATOM 709 C C . TRP A 1 87 ? -5.106 -16.971 17.575 1.00 97.19 87 TRP A C 1
ATOM 711 O O . TRP A 1 87 ? -5.939 -16.377 18.260 1.00 97.19 87 TRP A O 1
ATOM 721 N N . ALA A 1 88 ? -4.692 -16.490 16.400 1.00 97.25 88 ALA A N 1
ATOM 722 C CA . ALA A 1 88 ? -5.134 -15.201 15.882 1.00 97.25 88 ALA A CA 1
ATOM 723 C C . ALA A 1 88 ? -6.656 -15.145 15.674 1.00 97.25 88 ALA A C 1
ATOM 725 O O . ALA A 1 88 ? -7.275 -14.126 15.977 1.00 97.25 88 ALA A O 1
ATOM 726 N N . ARG A 1 89 ? -7.291 -16.238 15.224 1.00 97.12 89 ARG A N 1
ATOM 727 C CA . ARG A 1 89 ? -8.758 -16.320 15.108 1.00 97.12 89 ARG A CA 1
ATOM 728 C C . ARG A 1 89 ? -9.451 -16.252 16.465 1.00 97.12 89 ARG A C 1
ATOM 730 O O . ARG A 1 89 ? -10.435 -15.528 16.588 1.00 97.12 89 ARG A O 1
ATOM 737 N N . ILE A 1 90 ? -8.947 -16.972 17.468 1.00 97.88 90 ILE A N 1
ATOM 738 C CA . ILE A 1 90 ? -9.503 -16.963 18.829 1.00 97.88 90 ILE A CA 1
ATOM 739 C C . ILE A 1 90 ? -9.395 -15.560 19.429 1.00 97.88 90 ILE A C 1
ATOM 741 O O . ILE A 1 90 ? -10.390 -15.007 19.894 1.00 97.88 90 ILE A O 1
ATOM 745 N N . VAL A 1 91 ? -8.214 -14.941 19.363 1.00 97.94 91 VAL A N 1
ATOM 746 C CA . VAL A 1 91 ? -8.006 -13.590 19.899 1.00 97.94 91 VAL A CA 1
ATOM 747 C C . VAL A 1 91 ? -8.851 -12.565 19.139 1.00 97.94 91 VAL A C 1
ATOM 749 O O . VAL A 1 91 ? -9.499 -11.728 19.765 1.00 97.94 91 VAL A O 1
ATOM 752 N N . ALA A 1 92 ? -8.917 -12.643 17.806 1.00 97.44 92 ALA A N 1
ATOM 753 C CA . ALA A 1 92 ? -9.778 -11.764 17.017 1.00 97.44 92 ALA A CA 1
ATOM 754 C C . ALA A 1 92 ? -11.257 -11.925 17.392 1.00 97.44 92 ALA A C 1
ATOM 756 O O . ALA A 1 92 ? -11.959 -10.923 17.504 1.00 97.44 92 ALA A O 1
ATOM 757 N N . PHE A 1 93 ? -11.721 -13.154 17.636 1.00 97.62 93 PHE A N 1
ATOM 758 C CA . PHE A 1 93 ? -13.086 -13.426 18.084 1.00 97.62 93 PHE A CA 1
ATOM 759 C C . PHE A 1 93 ? -13.380 -12.791 19.451 1.00 97.62 93 PHE A C 1
ATOM 761 O O . PHE A 1 93 ? -14.415 -12.152 19.616 1.00 97.62 93 PHE A O 1
ATOM 768 N N . VAL A 1 94 ? -12.448 -12.881 20.404 1.00 97.75 94 VAL A N 1
ATOM 769 C CA . VAL A 1 94 ? -12.578 -12.243 21.728 1.00 97.75 94 VAL A CA 1
ATOM 770 C C . VAL A 1 94 ? -12.570 -10.714 21.630 1.00 97.75 94 VAL A C 1
ATOM 772 O O . VAL A 1 94 ? -13.329 -10.041 22.327 1.00 97.75 94 VAL A O 1
ATOM 775 N N . LEU A 1 95 ? -11.736 -10.142 20.758 1.00 97.75 95 LEU A N 1
ATOM 776 C CA . LEU A 1 95 ? -11.651 -8.691 20.566 1.00 97.75 95 LEU A CA 1
ATOM 777 C C . LEU A 1 95 ? -12.798 -8.127 19.716 1.00 97.75 95 LEU A C 1
ATOM 779 O O . LEU A 1 95 ? -13.064 -6.925 19.784 1.00 97.75 95 LEU A O 1
ATOM 783 N N . TRP A 1 96 ? -13.488 -8.958 18.933 1.00 97.62 96 TRP A N 1
ATOM 784 C CA . TRP A 1 96 ? -14.508 -8.519 17.982 1.00 97.62 96 TRP A CA 1
ATOM 785 C C . TRP A 1 96 ? -15.654 -7.714 18.627 1.00 97.62 96 TRP A C 1
ATOM 787 O O . TRP A 1 96 ? -15.930 -6.617 18.132 1.00 97.62 96 TRP A O 1
ATOM 797 N N . PRO A 1 97 ? -16.273 -8.130 19.754 1.00 97.69 97 PRO A N 1
ATOM 798 C CA . PRO A 1 97 ? -17.306 -7.329 20.415 1.00 97.69 97 PRO A CA 1
ATOM 799 C C . PRO A 1 97 ? -16.797 -5.955 20.870 1.00 97.69 97 PRO A C 1
ATOM 801 O O . PRO A 1 97 ? -17.502 -4.952 20.746 1.00 97.69 97 PRO A O 1
ATOM 804 N N . LEU A 1 98 ? -15.553 -5.884 21.355 1.00 96.94 98 LEU A N 1
ATOM 805 C CA . LEU A 1 98 ? -14.936 -4.629 21.787 1.00 96.94 98 LEU A CA 1
ATOM 806 C C . LEU A 1 98 ? -14.604 -3.722 20.593 1.00 96.94 98 LEU A C 1
ATOM 808 O O . LEU A 1 98 ? -14.774 -2.506 20.677 1.00 96.94 98 LEU A O 1
ATOM 812 N N . HIS A 1 99 ? -14.191 -4.300 19.464 1.00 96.94 99 HIS A N 1
ATOM 813 C CA . HIS A 1 99 ? -14.020 -3.572 18.209 1.00 96.94 99 HIS A CA 1
ATOM 814 C C . HIS A 1 99 ? -15.362 -3.037 17.674 1.00 96.94 99 HIS A C 1
ATOM 816 O O . HIS A 1 99 ? -15.439 -1.883 17.262 1.00 96.94 99 HIS A O 1
ATOM 822 N N . MET A 1 100 ? -16.453 -3.807 17.763 1.00 96.94 100 MET A N 1
ATOM 823 C CA . MET A 1 100 ? -17.803 -3.332 17.411 1.00 96.94 100 MET A CA 1
ATOM 824 C C . MET A 1 100 ? -18.296 -2.216 18.343 1.00 96.94 100 MET A C 1
ATOM 826 O O . MET A 1 100 ? -18.968 -1.274 17.912 1.00 96.94 100 MET A O 1
ATOM 830 N N . LEU A 1 101 ? -17.922 -2.268 19.622 1.00 95.69 101 LEU A N 1
ATOM 831 C CA . LEU A 1 101 ? -18.172 -1.172 20.552 1.00 95.69 101 LEU A CA 1
ATOM 832 C C . LEU A 1 101 ? -17.380 0.090 20.160 1.00 95.69 101 LEU A C 1
ATOM 834 O O . LEU A 1 101 ? -17.948 1.187 20.125 1.00 95.69 101 LEU A O 1
ATOM 838 N N . ALA A 1 102 ? -16.097 -0.061 19.812 1.00 95.69 102 ALA A N 1
ATOM 839 C CA . ALA A 1 102 ? -15.249 1.022 19.309 1.00 95.69 102 ALA A CA 1
ATOM 840 C C . ALA A 1 102 ? -15.828 1.661 18.039 1.00 95.69 102 ALA A C 1
ATOM 842 O O . ALA A 1 102 ? -15.895 2.891 17.925 1.00 95.69 102 ALA A O 1
ATOM 843 N N . GLU A 1 103 ? -16.331 0.824 17.136 1.00 93.75 103 GLU A N 1
ATOM 844 C CA . GLU A 1 103 ? -16.965 1.218 15.887 1.00 93.75 103 GLU A CA 1
ATOM 845 C C . GLU A 1 103 ? -18.153 2.163 16.120 1.00 93.75 103 GLU A C 1
ATOM 847 O O . GLU A 1 103 ? -18.224 3.258 15.548 1.00 93.75 103 GLU A O 1
ATOM 852 N N . LYS A 1 104 ? -19.057 1.780 17.029 1.00 93.75 104 LYS A N 1
ATOM 853 C CA . LYS A 1 104 ? -20.266 2.550 17.349 1.00 93.75 104 LYS A CA 1
ATOM 854 C C . LYS A 1 104 ? -19.963 3.844 18.109 1.00 93.75 104 LYS A C 1
ATOM 856 O O . LYS A 1 104 ? -20.592 4.871 17.842 1.00 93.75 104 LYS A O 1
ATOM 861 N N . LEU A 1 105 ? -19.038 3.806 19.070 1.00 92.94 105 LEU A N 1
ATOM 862 C CA . LEU A 1 105 ? -18.801 4.924 19.992 1.00 92.94 105 LEU A CA 1
ATOM 863 C C . LEU A 1 105 ? -17.817 5.969 19.455 1.00 92.94 105 LEU A C 1
ATOM 865 O O . LEU A 1 105 ? -18.012 7.167 19.701 1.00 92.94 105 LEU A O 1
ATOM 869 N N . VAL A 1 106 ? -16.773 5.520 18.752 1.00 93.19 106 VAL A N 1
ATOM 870 C CA . VAL A 1 106 ? -15.607 6.331 18.376 1.00 93.19 106 VAL A CA 1
ATOM 871 C C . VAL A 1 106 ? -15.446 6.397 16.860 1.00 93.19 106 VAL A C 1
ATOM 873 O O . VAL A 1 106 ? -15.471 7.496 16.303 1.00 93.19 106 VAL A O 1
ATOM 876 N N . HIS A 1 107 ? -15.335 5.262 16.165 1.00 91.94 107 HIS A N 1
ATOM 877 C CA . HIS A 1 107 ? -14.929 5.270 14.754 1.00 91.94 107 HIS A CA 1
ATOM 878 C C . HIS A 1 107 ? -15.950 5.939 13.843 1.00 91.94 107 HIS A C 1
ATOM 880 O O . HIS A 1 107 ? -15.567 6.779 13.035 1.00 91.94 107 HIS A O 1
ATOM 886 N N . LYS A 1 108 ? -17.251 5.659 14.007 1.00 89.44 108 LYS A N 1
ATOM 887 C CA . LYS A 1 108 ? -18.302 6.305 13.203 1.00 89.44 108 LYS A CA 1
ATOM 888 C C . LYS A 1 108 ? -18.229 7.835 13.283 1.00 89.44 108 LYS A C 1
ATOM 890 O O . LYS A 1 108 ? -18.397 8.514 12.272 1.00 89.44 108 LYS A O 1
ATOM 895 N N . LYS A 1 109 ? -17.929 8.380 14.468 1.00 90.38 109 LYS A N 1
ATOM 896 C CA . LYS A 1 109 ? -17.756 9.828 14.673 1.00 90.38 109 LYS A CA 1
ATOM 897 C C . LYS A 1 109 ? -16.490 10.341 13.994 1.00 90.38 109 LYS A C 1
ATOM 899 O O . LYS A 1 109 ? -16.541 11.375 13.334 1.00 90.38 109 LYS A O 1
ATOM 904 N N . ILE A 1 110 ? -15.380 9.609 14.117 1.00 90.69 110 ILE A N 1
ATOM 905 C CA . ILE A 1 110 ? -14.121 9.947 13.443 1.00 90.69 110 ILE A CA 1
ATOM 906 C C . ILE A 1 110 ? -14.318 9.939 11.921 1.00 90.69 110 ILE A C 1
ATOM 908 O O . ILE A 1 110 ? -14.044 10.953 11.281 1.00 90.69 110 ILE A O 1
ATOM 912 N N . ARG A 1 111 ? -14.877 8.871 11.339 1.00 89.56 111 ARG A N 1
ATOM 913 C CA . ARG A 1 111 ? -15.152 8.772 9.894 1.00 89.56 111 ARG A CA 1
ATOM 914 C C . ARG A 1 111 ? -16.070 9.882 9.401 1.00 89.56 111 ARG A C 1
ATOM 916 O O . ARG A 1 111 ? -15.752 10.543 8.418 1.00 89.56 111 ARG A O 1
ATOM 923 N N . SER A 1 112 ? -17.150 10.161 10.133 1.00 86.94 112 SER A N 1
ATOM 924 C CA . SER A 1 112 ? -18.047 11.276 9.815 1.00 86.94 112 SER A CA 1
ATOM 925 C C . SER A 1 112 ? -17.345 12.637 9.868 1.00 86.94 112 SER A C 1
ATOM 927 O O . SER A 1 112 ? -17.740 13.543 9.141 1.00 86.94 112 SER A O 1
ATOM 929 N N . SER A 1 113 ? -16.323 12.798 10.716 1.00 85.00 113 SER A N 1
ATOM 930 C CA . SER A 1 113 ? -15.534 14.033 10.803 1.00 85.00 113 SER A CA 1
ATOM 931 C C . SER A 1 113 ? -14.494 14.175 9.689 1.00 85.00 113 SER A C 1
ATOM 933 O O . SER A 1 113 ? -14.158 15.305 9.338 1.00 85.00 113 SER A O 1
ATOM 935 N N . ILE A 1 114 ? -14.007 13.048 9.149 1.00 86.19 114 ILE A N 1
ATOM 936 C CA . ILE A 1 114 ? -13.102 12.995 7.994 1.00 86.19 114 ILE A CA 1
ATOM 937 C C . ILE A 1 114 ? -13.876 13.262 6.701 1.00 86.19 114 ILE A C 1
ATOM 939 O O . ILE A 1 114 ? -13.348 13.937 5.832 1.00 86.19 114 ILE A O 1
ATOM 943 N N . GLY A 1 115 ? -15.106 12.752 6.570 1.00 85.00 115 GLY A N 1
ATOM 944 C CA . GLY A 1 115 ? -15.957 12.990 5.399 1.00 85.00 115 GLY A CA 1
ATOM 945 C C . GLY A 1 115 ? -15.672 12.092 4.188 1.00 85.00 115 GLY A C 1
ATOM 946 O O . GLY A 1 115 ? -16.108 12.413 3.095 1.00 85.00 115 GLY A O 1
ATOM 947 N N . ILE A 1 116 ? -14.963 10.971 4.344 1.00 86.50 116 ILE A N 1
ATOM 948 C CA . ILE A 1 116 ? -14.757 9.994 3.255 1.00 86.50 116 ILE A CA 1
ATOM 949 C C . ILE A 1 116 ? -15.775 8.864 3.409 1.00 86.50 116 ILE A C 1
ATOM 951 O O . ILE A 1 116 ? -15.868 8.281 4.492 1.00 86.50 116 ILE A O 1
ATOM 955 N N . SER A 1 117 ? -16.523 8.538 2.349 1.00 80.75 117 SER A N 1
ATOM 956 C CA . SER A 1 117 ? -17.611 7.549 2.441 1.00 80.75 117 SER A CA 1
ATOM 957 C C . SER A 1 117 ? -17.278 6.143 1.927 1.00 80.75 117 SER A C 1
ATOM 959 O O . SER A 1 117 ? -17.918 5.198 2.387 1.00 80.75 117 SER A O 1
ATOM 961 N N . LYS A 1 118 ? -16.284 5.958 1.037 1.00 86.31 118 LYS A N 1
ATOM 962 C CA . LYS A 1 118 ? -15.856 4.619 0.570 1.00 86.31 118 LYS A CA 1
ATOM 963 C C . LYS A 1 118 ? -14.405 4.281 0.909 1.00 86.31 118 LYS A C 1
ATOM 965 O O . LYS A 1 118 ? -14.178 3.375 1.705 1.00 86.31 118 LYS A O 1
ATOM 970 N N . ALA A 1 119 ? -13.427 4.948 0.295 1.00 91.00 119 ALA A N 1
ATOM 971 C CA . ALA A 1 119 ? -12.013 4.587 0.451 1.00 91.00 119 ALA A CA 1
ATOM 972 C C . ALA A 1 119 ? -11.062 5.754 0.155 1.00 91.00 119 ALA A C 1
ATOM 974 O O . ALA A 1 119 ? -11.404 6.696 -0.559 1.00 91.00 119 ALA A O 1
ATOM 975 N N . GLY A 1 120 ? -9.849 5.671 0.691 1.00 94.62 120 GLY A N 1
ATOM 976 C CA . GLY A 1 120 ? -8.734 6.534 0.320 1.00 94.62 120 GLY A CA 1
ATOM 977 C C . GLY A 1 120 ? -7.804 5.844 -0.677 1.00 94.62 120 GLY A C 1
ATOM 978 O O . GLY A 1 120 ? -7.601 4.635 -0.607 1.00 94.62 120 GLY A O 1
ATOM 979 N N . VAL A 1 121 ? -7.199 6.613 -1.575 1.00 95.19 121 VAL A N 1
ATOM 980 C CA . VAL A 1 121 ? -6.038 6.209 -2.372 1.00 95.19 121 VAL A CA 1
ATOM 981 C C . VAL A 1 121 ? -4.870 7.123 -2.014 1.00 95.19 121 VAL A C 1
ATOM 983 O O . VAL A 1 121 ? -5.030 8.348 -1.980 1.00 95.19 121 VAL A O 1
ATOM 986 N N . SER A 1 122 ? -3.717 6.529 -1.717 1.00 95.94 122 SER A N 1
ATOM 987 C CA . SER A 1 122 ? -2.469 7.233 -1.432 1.00 95.94 122 SER A CA 1
ATOM 988 C C . SER A 1 122 ? -1.415 6.933 -2.492 1.00 95.94 122 SER A C 1
ATOM 990 O O . SER A 1 122 ? -1.350 5.810 -2.982 1.00 95.94 122 SER A O 1
ATOM 992 N N . GLY A 1 123 ? -0.615 7.928 -2.872 1.00 93.94 123 GLY A N 1
ATOM 993 C CA . GLY A 1 123 ? 0.485 7.763 -3.824 1.00 93.94 123 GLY A CA 1
ATOM 994 C C . GLY A 1 123 ? 1.371 9.005 -3.910 1.00 93.94 123 GLY A C 1
ATOM 995 O O . GLY A 1 123 ? 1.036 10.052 -3.359 1.00 93.94 123 GLY A O 1
ATOM 996 N N . GLY A 1 124 ? 2.515 8.891 -4.588 1.00 89.31 124 GLY A N 1
ATOM 997 C CA . GLY A 1 124 ? 3.487 9.987 -4.732 1.00 89.31 124 GLY A CA 1
ATOM 998 C C . GLY A 1 124 ? 4.422 10.188 -3.531 1.00 89.31 124 GLY A C 1
ATOM 999 O O . GLY A 1 124 ? 5.192 11.141 -3.512 1.00 89.31 124 GLY A O 1
ATOM 1000 N N . GLY A 1 125 ? 4.371 9.302 -2.535 1.00 90.31 125 GLY A N 1
ATOM 1001 C CA . GLY A 1 125 ? 5.291 9.272 -1.399 1.00 90.31 125 GLY A CA 1
ATOM 1002 C C . GLY A 1 125 ? 5.073 8.031 -0.532 1.00 90.31 125 GLY A C 1
ATOM 1003 O O . GLY A 1 125 ? 4.133 7.265 -0.756 1.00 90.31 125 GLY A O 1
ATOM 1004 N N . SER A 1 126 ? 5.914 7.846 0.483 1.00 90.06 126 SER A N 1
ATOM 1005 C CA . SER A 1 126 ? 5.790 6.732 1.429 1.00 90.06 126 SER A CA 1
ATOM 1006 C C . SER A 1 126 ? 4.678 6.993 2.445 1.00 90.06 126 SER A C 1
ATOM 1008 O O . SER A 1 126 ? 4.745 7.959 3.199 1.00 90.06 126 SER A O 1
ATOM 1010 N N . LEU A 1 127 ? 3.666 6.122 2.495 1.00 94.62 127 LEU A N 1
ATOM 1011 C CA . LEU A 1 127 ? 2.611 6.172 3.509 1.00 94.62 127 LEU A CA 1
ATOM 1012 C C . LEU A 1 127 ? 3.126 5.590 4.839 1.00 94.62 127 LEU A C 1
ATOM 1014 O O . LEU A 1 127 ? 3.448 4.398 4.881 1.00 94.62 127 LEU A O 1
ATOM 1018 N N . PRO A 1 128 ? 3.190 6.368 5.940 1.00 95.31 128 PRO A N 1
ATOM 1019 C CA . PRO A 1 128 ? 3.690 5.851 7.208 1.00 95.31 128 PRO A CA 1
ATOM 1020 C C . PRO A 1 128 ? 2.806 4.731 7.762 1.00 95.31 128 PRO A C 1
ATOM 1022 O O . PRO A 1 128 ? 1.586 4.871 7.872 1.00 95.31 128 PRO A O 1
ATOM 1025 N N . MET A 1 129 ? 3.434 3.640 8.207 1.00 95.19 129 MET A N 1
ATOM 1026 C CA . MET A 1 129 ? 2.740 2.444 8.700 1.00 95.19 129 MET A CA 1
ATOM 1027 C C . MET A 1 129 ? 1.738 2.737 9.827 1.00 95.19 129 MET A C 1
ATOM 1029 O O . MET A 1 129 ? 0.668 2.141 9.885 1.00 95.19 129 MET A O 1
ATOM 1033 N N . HIS A 1 130 ? 2.066 3.655 10.739 1.00 96.12 130 HIS A N 1
ATOM 1034 C CA . HIS A 1 130 ? 1.181 3.993 11.855 1.00 96.12 130 HIS A CA 1
ATOM 1035 C C . HIS A 1 130 ? -0.096 4.717 11.394 1.00 96.12 130 HIS A C 1
ATOM 1037 O O . HIS A 1 130 ? -1.153 4.521 11.992 1.00 96.12 130 HIS A O 1
ATOM 1043 N N . VAL A 1 131 ? -0.012 5.511 10.321 1.00 96.69 131 VAL A N 1
ATOM 1044 C CA . VAL A 1 131 ? -1.162 6.177 9.698 1.00 96.69 131 VAL A CA 1
ATOM 1045 C C . VAL A 1 131 ? -2.014 5.153 8.955 1.00 96.69 131 VAL A C 1
ATOM 1047 O O . VAL A 1 131 ? -3.225 5.113 9.153 1.00 96.69 131 VAL A O 1
ATOM 1050 N N . ASP A 1 132 ? -1.376 4.278 8.176 1.00 96.06 132 ASP A N 1
ATOM 1051 C CA . ASP A 1 132 ? -2.020 3.186 7.433 1.00 96.06 132 ASP A CA 1
ATOM 1052 C C . ASP A 1 132 ? -2.827 2.266 8.375 1.00 96.06 132 ASP A C 1
ATOM 1054 O O . ASP A 1 132 ? -4.043 2.117 8.230 1.00 96.06 132 ASP A O 1
ATOM 1058 N N . LYS A 1 133 ? -2.184 1.770 9.448 1.00 96.94 133 LYS A N 1
ATOM 1059 C CA . LYS A 1 133 ? -2.830 0.962 10.501 1.00 96.94 133 LYS A CA 1
ATOM 1060 C C . LYS A 1 133 ? -3.963 1.708 11.207 1.00 96.94 133 LYS A C 1
ATOM 1062 O O . LYS A 1 133 ? -4.969 1.101 11.566 1.00 96.94 133 LYS A O 1
ATOM 1067 N N . PHE A 1 134 ? -3.809 3.012 11.445 1.00 97.06 134 PHE A N 1
ATOM 1068 C CA . PHE A 1 134 ? -4.851 3.807 12.088 1.00 97.06 134 PHE A CA 1
ATOM 1069 C C . PHE A 1 134 ? -6.110 3.896 11.223 1.00 97.06 134 PHE A C 1
ATOM 1071 O O . PHE A 1 134 ? -7.201 3.642 11.734 1.00 97.06 134 PHE A O 1
ATOM 1078 N N . PHE A 1 135 ? -5.973 4.242 9.937 1.00 96.00 135 PHE A N 1
ATOM 1079 C CA . PHE A 1 135 ? -7.122 4.368 9.037 1.00 96.00 135 PHE A CA 1
ATOM 1080 C C . PHE A 1 135 ? -7.855 3.036 8.873 1.00 96.00 135 PHE A C 1
ATOM 1082 O O . PHE A 1 135 ? -9.081 2.997 8.985 1.00 96.00 135 PHE A O 1
ATOM 1089 N N . GLU A 1 136 ? -7.116 1.940 8.725 1.00 95.12 136 GLU A N 1
ATOM 1090 C CA . GLU A 1 136 ? -7.683 0.595 8.697 1.00 95.12 136 GLU A CA 1
ATOM 1091 C C . GLU A 1 136 ? -8.442 0.265 10.000 1.00 95.12 136 GLU A C 1
ATOM 1093 O O . GLU A 1 136 ? -9.583 -0.197 9.946 1.00 95.12 136 GLU A O 1
ATOM 1098 N N . ALA A 1 137 ? -7.869 0.564 11.173 1.00 95.69 137 ALA A N 1
ATOM 1099 C CA . ALA A 1 137 ? -8.503 0.296 12.468 1.00 95.69 137 ALA A CA 1
ATOM 1100 C C . ALA A 1 137 ? -9.819 1.058 12.680 1.00 95.69 137 ALA A C 1
ATOM 1102 O O . ALA A 1 137 ? -10.727 0.530 13.322 1.00 95.69 137 ALA A O 1
ATOM 1103 N N . ILE A 1 138 ? -9.946 2.270 12.129 1.00 94.38 138 ILE A N 1
ATOM 1104 C CA . ILE A 1 138 ? -11.195 3.050 12.169 1.00 94.38 138 ILE A CA 1
ATOM 1105 C C . ILE A 1 138 ? -12.155 2.714 11.015 1.00 94.38 138 ILE A C 1
ATOM 1107 O O . ILE A 1 138 ? -13.180 3.384 10.853 1.00 94.38 138 ILE A O 1
ATOM 1111 N N . GLY A 1 139 ? -11.839 1.708 10.195 1.00 92.19 139 GLY A N 1
ATOM 1112 C CA . GLY A 1 139 ? -12.677 1.238 9.090 1.00 92.19 139 GLY A CA 1
ATOM 1113 C C . GLY A 1 139 ? -12.640 2.122 7.841 1.00 92.19 139 GLY A C 1
ATOM 1114 O O . GLY A 1 139 ? -13.638 2.209 7.130 1.00 92.19 139 GLY A O 1
ATOM 1115 N N . VAL A 1 140 ? -11.527 2.811 7.583 1.00 92.38 140 VAL A N 1
ATOM 1116 C CA . VAL A 1 140 ? -11.268 3.531 6.328 1.00 92.38 140 VAL A CA 1
ATOM 1117 C C . VAL A 1 140 ? -10.159 2.803 5.579 1.00 92.38 140 VAL A C 1
ATOM 1119 O O . VAL A 1 140 ? -8.994 2.859 5.962 1.00 92.38 140 VAL A O 1
ATOM 1122 N N . ASN A 1 141 ? -10.507 2.140 4.479 1.00 91.38 141 ASN A N 1
ATOM 1123 C CA . ASN A 1 141 ? -9.512 1.472 3.647 1.00 91.38 141 ASN A CA 1
ATOM 1124 C C . ASN A 1 141 ? -8.714 2.513 2.860 1.00 91.38 141 ASN A C 1
ATOM 1126 O O . ASN A 1 141 ? -9.282 3.216 2.023 1.00 91.38 141 ASN A O 1
ATOM 1130 N N . VAL A 1 142 ? -7.409 2.595 3.116 1.00 95.69 142 VAL A N 1
ATOM 1131 C CA . VAL A 1 142 ? -6.468 3.388 2.319 1.00 95.69 142 VAL A CA 1
ATOM 1132 C C . VAL A 1 142 ? -5.663 2.437 1.438 1.00 95.69 142 VAL A C 1
ATOM 1134 O O . VAL A 1 142 ? -4.984 1.535 1.926 1.00 95.69 142 VAL A O 1
ATOM 1137 N N . GLN A 1 143 ? -5.775 2.614 0.125 1.00 95.75 143 GLN A N 1
ATOM 1138 C CA . GLN A 1 143 ? -5.047 1.848 -0.879 1.00 95.75 143 GLN A CA 1
ATOM 1139 C C . GLN A 1 143 ? -3.803 2.631 -1.284 1.00 95.75 143 GLN A C 1
ATOM 1141 O O . GLN A 1 143 ? -3.916 3.717 -1.847 1.00 95.75 143 GLN A O 1
ATOM 1146 N N . ASN A 1 144 ? -2.619 2.094 -1.004 1.00 95.94 144 ASN A N 1
ATOM 1147 C CA . ASN A 1 144 ? -1.372 2.727 -1.419 1.00 95.94 144 ASN A CA 1
ATOM 1148 C C . ASN A 1 144 ? -0.996 2.304 -2.847 1.00 95.94 144 ASN A C 1
ATOM 1150 O O . ASN A 1 144 ? -1.136 1.131 -3.200 1.00 95.94 144 ASN A O 1
ATOM 1154 N N . GLY A 1 145 ? -0.513 3.246 -3.647 1.00 95.31 145 GLY A N 1
ATOM 1155 C CA . GLY A 1 145 ? -0.052 3.036 -5.011 1.00 95.31 145 GLY A CA 1
ATOM 1156 C C . GLY A 1 145 ? 1.325 3.642 -5.238 1.00 95.31 145 GLY A C 1
ATOM 1157 O O . GLY A 1 145 ? 1.722 4.602 -4.579 1.00 95.31 145 GLY A O 1
ATOM 1158 N N . TYR A 1 146 ? 2.051 3.064 -6.186 1.00 96.56 146 TYR A N 1
ATOM 1159 C CA . TYR A 1 146 ? 3.385 3.492 -6.570 1.00 96.56 146 TYR A CA 1
ATOM 1160 C C . TYR A 1 146 ? 3.478 3.687 -8.072 1.00 96.56 146 TYR A C 1
ATOM 1162 O O . TYR A 1 146 ? 2.973 2.890 -8.865 1.00 96.56 146 TYR A O 1
ATOM 1170 N N . GLY A 1 147 ? 4.174 4.753 -8.431 1.00 95.31 147 GLY A N 1
ATOM 1171 C CA . GLY A 1 147 ? 4.683 4.997 -9.757 1.00 95.31 147 GLY A CA 1
ATOM 1172 C C . GLY A 1 147 ? 5.501 6.273 -9.784 1.00 95.31 147 GLY A C 1
ATOM 1173 O O . GLY A 1 147 ? 5.633 6.983 -8.784 1.00 95.31 147 GLY A O 1
ATOM 1174 N N . LEU A 1 148 ? 6.074 6.513 -10.949 1.00 94.88 148 LEU A N 1
ATOM 1175 C CA . LEU A 1 148 ? 6.897 7.659 -11.286 1.00 94.88 148 LEU A CA 1
ATOM 1176 C C . LEU A 1 148 ? 6.250 8.428 -12.438 1.00 94.88 148 LEU A C 1
ATOM 1178 O O . LEU A 1 148 ? 5.397 7.894 -13.159 1.00 94.88 148 LEU A O 1
ATOM 1182 N N . THR A 1 149 ? 6.714 9.655 -12.662 1.00 94.12 149 THR A N 1
ATOM 1183 C CA . THR A 1 149 ? 6.347 10.454 -13.841 1.00 94.12 149 THR A CA 1
ATOM 1184 C C . THR A 1 149 ? 6.622 9.684 -15.136 1.00 94.12 149 THR A C 1
ATOM 1186 O O . THR A 1 149 ? 5.812 9.702 -16.058 1.00 94.12 149 THR A O 1
ATOM 1189 N N . GLU A 1 150 ? 7.712 8.920 -15.166 1.00 95.69 150 GLU A N 1
ATOM 1190 C CA . GLU A 1 150 ? 8.145 8.044 -16.256 1.00 95.69 150 GLU A CA 1
ATOM 1191 C C . GLU A 1 150 ? 7.240 6.817 -16.467 1.00 95.69 150 GLU A C 1
ATOM 1193 O O . GLU A 1 150 ? 7.493 6.025 -17.371 1.00 95.69 150 GLU A O 1
ATOM 1198 N N . THR A 1 151 ? 6.200 6.633 -15.646 1.00 94.38 151 THR A N 1
ATOM 1199 C CA . THR A 1 151 ? 5.338 5.439 -15.658 1.00 94.38 151 THR A CA 1
ATOM 1200 C C . THR A 1 151 ? 3.830 5.730 -15.683 1.00 94.38 151 THR A C 1
ATOM 1202 O O . THR A 1 151 ? 3.021 4.885 -15.314 1.00 94.38 151 THR A O 1
ATOM 1205 N N . SER A 1 152 ? 3.435 6.938 -16.086 1.00 85.00 152 SER A N 1
ATOM 1206 C CA . SER A 1 152 ? 2.061 7.298 -16.479 1.00 85.00 152 SER A CA 1
ATOM 1207 C C . SER A 1 152 ? 0.882 6.729 -15.646 1.00 85.00 152 SER A C 1
ATOM 1209 O O . SER A 1 152 ? 0.055 5.997 -16.193 1.00 85.00 152 SER A O 1
ATOM 1211 N N . PRO A 1 153 ? 0.626 7.132 -14.386 1.00 85.69 153 PRO A N 1
ATOM 1212 C CA . PRO A 1 153 ? 1.498 7.561 -13.290 1.00 85.69 153 PRO A CA 1
ATOM 1213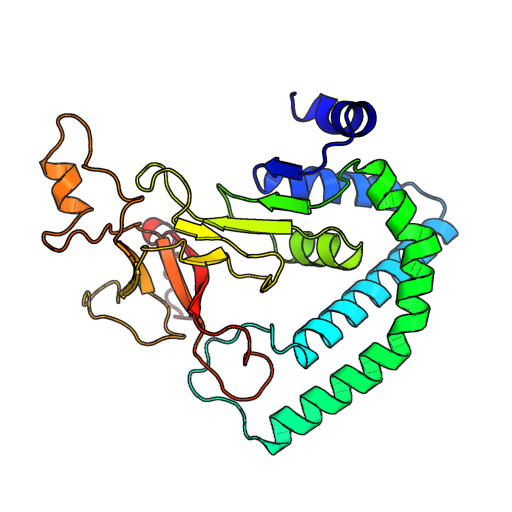 C C . PRO A 1 153 ? 1.654 6.473 -12.197 1.00 85.69 153 PRO A C 1
ATOM 1215 O O . PRO A 1 153 ? 2.224 6.739 -11.140 1.00 85.69 153 PRO A O 1
ATOM 1218 N N . VAL A 1 154 ? 1.075 5.280 -12.391 1.00 93.75 154 VAL A N 1
ATOM 1219 C CA . VAL A 1 154 ? 0.998 4.198 -11.392 1.00 93.75 154 VAL A CA 1
ATOM 1220 C C . VAL A 1 154 ? 1.319 2.863 -12.056 1.00 93.75 154 VAL A C 1
ATOM 1222 O O . VAL A 1 154 ? 0.678 2.478 -13.030 1.00 93.75 154 VAL A O 1
ATOM 1225 N N . VAL A 1 155 ? 2.264 2.124 -11.479 1.00 96.88 155 VAL A N 1
ATOM 1226 C CA . VAL A 1 155 ? 2.703 0.794 -11.940 1.00 96.88 155 VAL A CA 1
ATOM 1227 C C . VAL A 1 155 ? 2.322 -0.326 -10.989 1.00 96.88 155 VAL A C 1
ATOM 1229 O O . VAL A 1 155 ? 2.200 -1.470 -11.422 1.00 96.88 155 VAL A O 1
ATOM 1232 N N . SER A 1 156 ? 2.054 -0.016 -9.720 1.00 96.94 156 SER A N 1
ATOM 1233 C CA . SER A 1 156 ? 1.488 -0.960 -8.756 1.00 96.94 156 SER A CA 1
ATOM 1234 C C . SER A 1 156 ? 0.512 -0.264 -7.815 1.00 96.94 156 SER A C 1
ATOM 1236 O O . SER A 1 156 ? 0.700 0.901 -7.460 1.00 96.94 156 SER A O 1
ATOM 1238 N N . ALA A 1 157 ? -0.528 -0.975 -7.389 1.00 96.19 157 ALA A N 1
ATOM 1239 C CA . ALA A 1 157 ? -1.477 -0.456 -6.411 1.00 96.19 157 ALA A CA 1
ATOM 1240 C C . ALA A 1 157 ? -2.079 -1.565 -5.551 1.00 96.19 157 ALA A C 1
ATOM 1242 O O . ALA A 1 157 ? -2.344 -2.680 -6.017 1.00 96.19 157 ALA A O 1
ATOM 1243 N N . ARG A 1 158 ? -2.360 -1.243 -4.285 1.0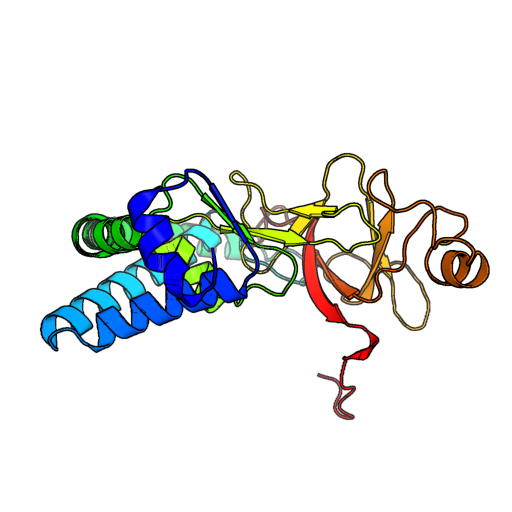0 96.31 158 ARG A N 1
ATOM 1244 C CA . ARG A 1 158 ? -3.159 -2.109 -3.415 1.00 96.31 158 ARG A CA 1
ATOM 1245 C C . ARG A 1 158 ? -4.609 -2.143 -3.885 1.00 96.31 158 ARG A C 1
ATOM 1247 O O . ARG A 1 158 ? -5.174 -1.134 -4.310 1.00 96.31 158 ARG A O 1
ATOM 1254 N N . ARG A 1 159 ? -5.247 -3.304 -3.765 1.00 92.00 159 ARG A N 1
ATOM 1255 C CA . ARG A 1 159 ? -6.643 -3.517 -4.174 1.00 92.00 159 ARG A CA 1
ATOM 1256 C C . ARG A 1 159 ? -7.519 -3.653 -2.935 1.00 92.00 159 ARG A C 1
ATOM 1258 O O . ARG A 1 159 ? -7.060 -4.141 -1.912 1.00 92.00 159 ARG A O 1
ATOM 1265 N N . LEU A 1 160 ? -8.799 -3.296 -3.025 1.00 87.00 160 LEU A N 1
ATOM 1266 C CA . LEU A 1 160 ? -9.736 -3.503 -1.909 1.00 87.00 160 LEU A CA 1
ATOM 1267 C C . LEU A 1 160 ? -9.841 -4.982 -1.502 1.00 87.00 160 LEU A C 1
ATOM 1269 O O . LEU A 1 160 ? -10.047 -5.280 -0.333 1.00 87.00 160 LEU A O 1
ATOM 1273 N N . SER A 1 161 ? -9.664 -5.898 -2.457 1.00 86.31 161 SER A N 1
ATOM 1274 C CA . SER A 1 161 ? -9.646 -7.344 -2.220 1.00 86.31 161 SER A CA 1
ATOM 1275 C C . SER A 1 161 ? -8.331 -7.865 -1.626 1.00 86.31 161 SER A C 1
ATOM 1277 O O . SER A 1 161 ? -8.304 -8.984 -1.131 1.00 86.31 161 SER A O 1
ATOM 1279 N N . CYS A 1 162 ? -7.241 -7.097 -1.714 1.00 86.25 162 CYS A N 1
ATOM 1280 C CA . CYS A 1 162 ? -5.914 -7.465 -1.222 1.00 86.25 162 CYS A CA 1
ATOM 1281 C C . CYS A 1 162 ? -5.142 -6.185 -0.864 1.00 86.25 162 CYS A C 1
ATOM 1283 O O . CYS A 1 162 ? -4.471 -5.574 -1.707 1.00 86.25 162 CYS A O 1
ATOM 1285 N N . ASN A 1 163 ? -5.306 -5.741 0.385 1.00 93.69 163 ASN A N 1
ATOM 1286 C CA . ASN A 1 163 ? -4.738 -4.496 0.902 1.00 93.69 163 ASN A CA 1
ATOM 1287 C C . ASN A 1 163 ? -3.625 -4.797 1.915 1.00 93.69 163 ASN A C 1
ATOM 1289 O O . ASN A 1 163 ? -3.772 -4.537 3.103 1.00 93.69 163 ASN A O 1
ATOM 1293 N N . VAL A 1 164 ? -2.520 -5.384 1.453 1.00 96.50 164 VAL A N 1
ATOM 1294 C CA . VAL A 1 164 ? -1.385 -5.745 2.318 1.00 96.50 164 VAL A CA 1
ATOM 1295 C C . VAL A 1 164 ? -0.659 -4.480 2.789 1.00 96.50 164 VAL A C 1
ATOM 1297 O O . VAL A 1 164 ? 0.032 -3.822 2.005 1.00 96.50 164 VAL A O 1
ATOM 1300 N N . LEU A 1 165 ? -0.815 -4.126 4.067 1.00 96.12 165 LEU A N 1
ATOM 1301 C CA . LEU A 1 165 ? -0.169 -2.958 4.677 1.00 96.12 165 LEU A CA 1
ATOM 1302 C C . LEU A 1 165 ? 1.361 -3.046 4.570 1.00 96.12 165 LEU A C 1
ATOM 1304 O O . LEU A 1 165 ? 1.946 -4.119 4.676 1.00 96.12 165 LEU A O 1
ATOM 1308 N N . GLY A 1 166 ? 2.010 -1.902 4.353 1.00 94.81 166 GLY A N 1
ATOM 1309 C CA . GLY A 1 166 ? 3.453 -1.801 4.093 1.00 94.81 166 GLY A CA 1
ATOM 1310 C C . GLY A 1 166 ? 3.881 -2.064 2.650 1.00 94.81 166 GLY A C 1
ATOM 1311 O O . GLY A 1 166 ? 4.972 -1.661 2.271 1.00 94.81 166 GLY A O 1
ATOM 1312 N N . SER A 1 167 ? 3.023 -2.661 1.821 1.00 96.81 167 SER A N 1
ATOM 1313 C CA . SER A 1 167 ? 3.290 -2.820 0.386 1.00 96.81 167 SER A CA 1
ATOM 1314 C C . SER A 1 167 ? 2.809 -1.605 -0.418 1.00 96.81 167 SER A C 1
ATOM 1316 O O . SER A 1 167 ? 2.089 -0.743 0.094 1.00 96.81 167 SER A O 1
ATOM 1318 N N . VAL A 1 168 ? 3.137 -1.558 -1.703 1.00 96.62 168 VAL A N 1
ATOM 1319 C CA . VAL A 1 168 ? 2.475 -0.710 -2.711 1.00 96.62 168 VAL A CA 1
ATOM 1320 C C . VAL A 1 168 ? 1.542 -1.536 -3.609 1.00 96.62 168 VAL A C 1
ATOM 1322 O O . VAL A 1 168 ? 1.103 -1.080 -4.662 1.00 96.62 168 VAL A O 1
ATOM 1325 N N . GLY A 1 169 ? 1.205 -2.748 -3.152 1.00 96.44 169 GLY A N 1
ATOM 1326 C CA . GLY A 1 169 ? 0.286 -3.679 -3.790 1.00 96.44 169 GLY A CA 1
ATOM 1327 C C . GLY A 1 169 ? 0.890 -4.454 -4.951 1.00 96.44 169 GLY A C 1
ATOM 1328 O O . GLY A 1 169 ? 2.103 -4.613 -5.057 1.00 96.44 169 GLY A O 1
ATOM 1329 N N . ASN A 1 170 ? 0.020 -4.988 -5.801 1.00 96.75 170 ASN A N 1
ATOM 1330 C CA . ASN A 1 170 ? 0.429 -5.779 -6.955 1.00 96.75 170 ASN A CA 1
ATOM 1331 C C . ASN A 1 170 ? 0.677 -4.883 -8.172 1.00 96.75 170 ASN A C 1
ATOM 1333 O O . ASN A 1 170 ? 0.108 -3.786 -8.244 1.00 96.75 170 ASN A O 1
ATOM 1337 N N . PRO A 1 171 ? 1.447 -5.371 -9.158 1.00 96.75 171 PRO A N 1
ATOM 1338 C CA . PRO A 1 171 ? 1.534 -4.728 -10.458 1.00 96.75 171 PRO A CA 1
ATOM 1339 C C . PRO A 1 171 ? 0.147 -4.437 -11.054 1.00 96.75 171 PRO A C 1
ATOM 1341 O O . PRO A 1 171 ? -0.818 -5.202 -10.890 1.00 96.75 171 PRO A O 1
ATOM 1344 N N . ILE A 1 172 ? 0.041 -3.299 -11.737 1.00 95.25 172 ILE A N 1
ATOM 1345 C CA . ILE A 1 172 ? -1.083 -3.010 -12.628 1.00 95.25 172 ILE A CA 1
ATOM 1346 C C . ILE A 1 172 ? -1.056 -4.017 -13.788 1.00 95.25 172 ILE A C 1
ATOM 1348 O O . ILE A 1 172 ? -0.042 -4.661 -14.055 1.00 95.25 172 ILE A O 1
ATOM 1352 N N . LYS A 1 173 ? -2.209 -4.217 -14.431 1.00 94.25 173 LYS A N 1
ATOM 1353 C CA . LYS A 1 173 ? -2.349 -5.152 -15.548 1.00 94.25 173 LYS A CA 1
ATOM 1354 C C . LYS A 1 173 ? -1.292 -4.866 -16.624 1.00 94.25 173 LYS A C 1
ATOM 1356 O O . LYS A 1 173 ? -1.052 -3.706 -16.942 1.00 94.25 173 LYS A O 1
ATOM 1361 N N . ASP A 1 174 ? -0.713 -5.935 -17.165 1.00 95.88 174 ASP A N 1
ATOM 1362 C CA . ASP A 1 174 ? 0.285 -5.899 -18.239 1.00 95.88 174 ASP A CA 1
ATOM 1363 C C . ASP A 1 174 ? 1.598 -5.181 -17.847 1.00 95.88 174 ASP A C 1
ATOM 1365 O O . ASP A 1 174 ? 2.392 -4.816 -18.710 1.00 95.88 174 ASP A O 1
ATOM 1369 N N . THR A 1 175 ? 1.847 -5.010 -16.541 1.00 97.25 175 THR A N 1
ATOM 1370 C CA . THR A 1 175 ? 3.089 -4.452 -15.991 1.00 97.25 175 THR A CA 1
ATOM 1371 C C . THR A 1 175 ? 3.904 -5.533 -15.291 1.00 97.25 175 THR A C 1
ATOM 1373 O O . THR A 1 175 ? 3.412 -6.248 -14.417 1.00 97.25 175 THR A O 1
ATOM 1376 N N . GLU A 1 176 ? 5.182 -5.607 -15.633 1.00 97.88 176 GLU A N 1
ATOM 1377 C CA . GLU A 1 176 ? 6.151 -6.538 -15.076 1.00 97.88 176 GLU A CA 1
ATOM 1378 C C . GLU A 1 176 ? 7.117 -5.820 -14.133 1.00 97.88 176 GLU A C 1
ATOM 1380 O O . GLU A 1 176 ? 7.518 -4.678 -14.365 1.00 97.88 176 GLU A O 1
ATOM 1385 N N . PHE A 1 177 ? 7.513 -6.523 -13.075 1.00 98.25 177 PHE A N 1
ATOM 1386 C CA . PHE A 1 177 ? 8.494 -6.068 -12.097 1.00 98.25 177 PHE A CA 1
ATOM 1387 C C . PHE A 1 177 ? 9.603 -7.107 -11.989 1.00 98.25 177 PHE A C 1
ATOM 1389 O O . PHE A 1 177 ? 9.331 -8.306 -11.933 1.00 98.25 177 PHE A O 1
ATOM 1396 N N . LYS A 1 178 ? 10.847 -6.644 -11.889 1.00 97.75 178 LYS A N 1
ATOM 1397 C CA . LYS A 1 178 ? 11.972 -7.463 -11.434 1.00 97.75 178 LYS A CA 1
ATOM 1398 C C . LYS A 1 178 ? 12.801 -6.676 -10.434 1.00 97.75 178 LYS A C 1
ATOM 1400 O O . LYS A 1 178 ? 12.879 -5.450 -10.512 1.00 97.75 178 LYS A O 1
ATOM 1405 N N . ILE A 1 179 ? 13.407 -7.395 -9.502 1.00 98.19 179 ILE A N 1
ATOM 1406 C CA . ILE A 1 179 ? 14.356 -6.834 -8.546 1.00 98.19 179 ILE A CA 1
ATOM 1407 C C . ILE A 1 179 ? 15.740 -7.245 -9.014 1.00 98.19 179 ILE A C 1
ATOM 1409 O O . ILE A 1 179 ? 15.950 -8.419 -9.315 1.00 98.19 179 ILE A O 1
ATOM 1413 N N . VAL A 1 180 ? 16.658 -6.292 -9.123 1.00 97.38 180 VAL A N 1
ATOM 1414 C CA . VAL A 1 180 ? 18.039 -6.567 -9.521 1.00 97.38 180 VAL A CA 1
ATOM 1415 C C . VAL A 1 180 ? 19.012 -6.113 -8.452 1.00 97.38 180 VAL A C 1
ATOM 1417 O O . VAL A 1 180 ? 18.780 -5.120 -7.762 1.00 97.38 180 VAL A O 1
ATOM 1420 N N . ASP A 1 181 ? 20.103 -6.845 -8.316 1.00 95.62 181 ASP A N 1
ATOM 1421 C CA . ASP A 1 181 ? 21.214 -6.440 -7.475 1.00 95.62 181 ASP A CA 1
ATOM 1422 C C . ASP A 1 181 ? 21.853 -5.148 -8.011 1.00 95.62 181 ASP A C 1
ATOM 1424 O O . ASP A 1 181 ? 21.983 -4.961 -9.224 1.00 95.62 181 ASP A O 1
ATOM 1428 N N . HIS A 1 182 ? 22.219 -4.240 -7.105 1.00 87.69 182 HIS A N 1
ATOM 1429 C CA . HIS A 1 182 ? 22.710 -2.912 -7.476 1.00 87.69 182 HIS A CA 1
ATOM 1430 C C . HIS A 1 182 ? 24.093 -2.963 -8.144 1.00 87.69 182 HIS A C 1
ATOM 1432 O O . HIS A 1 182 ? 24.380 -2.129 -9.001 1.00 87.69 182 HIS A O 1
ATOM 1438 N N . GLU A 1 183 ? 24.943 -3.923 -7.770 1.00 87.62 183 GLU A N 1
ATOM 1439 C CA . GLU A 1 183 ? 26.327 -4.013 -8.251 1.00 87.62 183 GLU A CA 1
ATOM 1440 C C . GLU A 1 183 ? 26.444 -4.910 -9.484 1.00 87.62 183 GLU A C 1
ATOM 1442 O O . GLU A 1 183 ? 27.044 -4.536 -10.489 1.00 87.62 183 GLU A O 1
ATOM 1447 N N . THR A 1 184 ? 25.844 -6.096 -9.418 1.00 91.88 184 THR A N 1
ATOM 1448 C CA . THR A 1 184 ? 25.966 -7.132 -10.451 1.00 91.88 184 THR A CA 1
ATOM 1449 C C . THR A 1 184 ? 24.906 -7.018 -11.544 1.00 91.88 184 THR A C 1
ATOM 1451 O O . THR A 1 184 ? 25.068 -7.596 -12.617 1.00 91.88 184 THR A O 1
ATOM 1454 N N . GLY A 1 185 ? 23.790 -6.325 -11.284 1.00 91.19 185 GLY A N 1
ATOM 1455 C CA . GLY A 1 185 ? 22.641 -6.258 -12.193 1.00 91.19 185 GLY A CA 1
ATOM 1456 C C . GLY A 1 185 ? 21.878 -7.581 -12.348 1.00 91.19 185 GLY A C 1
ATOM 1457 O O . GLY A 1 185 ? 20.958 -7.663 -13.167 1.00 91.19 185 GLY A O 1
ATOM 1458 N N . SER A 1 186 ? 22.240 -8.611 -11.576 1.00 96.00 186 SER A N 1
ATOM 1459 C CA . SER A 1 186 ? 21.596 -9.924 -11.609 1.00 96.00 186 SER A CA 1
ATOM 1460 C C . SER A 1 186 ? 20.181 -9.868 -11.028 1.00 96.00 186 SER A C 1
ATOM 1462 O O . SER A 1 186 ? 19.899 -9.088 -10.119 1.00 96.00 186 SER A O 1
ATOM 1464 N N . VAL A 1 187 ? 19.263 -10.676 -11.567 1.00 97.62 187 VAL A N 1
ATOM 1465 C CA . VAL A 1 187 ? 17.887 -10.750 -11.054 1.00 97.62 187 VAL A CA 1
ATOM 1466 C C . VAL A 1 187 ? 17.885 -11.473 -9.713 1.00 97.62 187 VAL A C 1
ATOM 1468 O O . VAL A 1 187 ? 18.376 -12.595 -9.602 1.00 97.62 187 VAL A O 1
ATOM 1471 N N . LEU A 1 188 ? 17.297 -10.834 -8.708 1.00 97.56 188 LEU A N 1
ATOM 1472 C CA . LEU A 1 188 ? 17.203 -11.350 -7.353 1.00 97.56 188 LEU A CA 1
ATOM 1473 C C . LEU A 1 188 ? 15.895 -12.129 -7.136 1.00 97.56 188 LEU A C 1
ATOM 1475 O O . LEU A 1 188 ? 14.853 -11.771 -7.699 1.00 97.56 188 LEU A O 1
ATOM 1479 N N . PRO A 1 189 ? 15.918 -13.182 -6.301 1.00 97.06 189 PRO A N 1
ATOM 1480 C CA . PRO A 1 189 ? 14.713 -13.918 -5.945 1.00 97.06 189 PRO A CA 1
ATOM 1481 C C . PRO A 1 189 ? 13.758 -13.064 -5.086 1.00 97.06 189 PRO A C 1
ATOM 1483 O O . PRO A 1 189 ? 14.177 -12.083 -4.463 1.00 97.06 189 PRO A O 1
ATOM 1486 N N . PRO A 1 190 ? 12.468 -13.443 -4.988 1.00 96.81 190 PRO A N 1
ATOM 1487 C CA . PRO A 1 190 ? 11.540 -12.822 -4.046 1.00 96.81 190 PRO A CA 1
ATOM 1488 C C . PRO A 1 190 ? 12.098 -12.786 -2.614 1.00 96.81 190 PRO A C 1
ATOM 1490 O O . PRO A 1 190 ? 12.828 -13.682 -2.193 1.00 96.81 190 PRO A O 1
ATOM 1493 N N . GLY A 1 191 ? 11.749 -11.744 -1.861 1.00 96.25 191 GLY A N 1
ATOM 1494 C CA . GLY A 1 191 ? 12.248 -11.496 -0.504 1.00 96.25 191 GLY A CA 1
ATOM 1495 C C . GLY A 1 191 ? 13.602 -10.781 -0.439 1.00 96.25 191 GLY A C 1
ATOM 1496 O O . GLY A 1 191 ? 13.908 -10.151 0.573 1.00 96.25 191 GLY A O 1
ATOM 1497 N N . SER A 1 192 ? 14.386 -10.799 -1.520 1.00 96.88 192 SER A N 1
ATOM 1498 C CA . SER A 1 192 ? 15.663 -10.086 -1.599 1.00 96.88 192 SER A CA 1
ATOM 1499 C C . SER A 1 192 ? 15.468 -8.618 -1.981 1.00 96.88 192 SER A C 1
ATOM 1501 O O . SER A 1 192 ? 14.679 -8.287 -2.867 1.00 96.88 192 SER A O 1
ATOM 1503 N N . LYS A 1 193 ? 16.207 -7.736 -1.303 1.00 96.12 193 LYS A N 1
ATOM 1504 C CA . LYS A 1 193 ? 16.214 -6.290 -1.550 1.00 96.12 193 LYS A CA 1
ATOM 1505 C C . LYS A 1 193 ? 17.127 -5.959 -2.731 1.00 96.12 193 LYS A C 1
ATOM 1507 O O . LYS A 1 193 ? 18.259 -6.422 -2.765 1.00 96.12 193 LYS A O 1
ATOM 1512 N N . GLY A 1 194 ? 16.666 -5.105 -3.638 1.00 96.88 194 GLY A N 1
ATOM 1513 C CA . GLY A 1 194 ? 17.457 -4.608 -4.764 1.00 96.88 194 GLY A CA 1
ATOM 1514 C C . GLY A 1 194 ? 16.790 -3.430 -5.467 1.00 96.88 194 GLY A C 1
ATOM 1515 O O . GLY A 1 194 ? 15.797 -2.889 -4.974 1.00 96.88 194 GLY A O 1
ATOM 1516 N N . ILE A 1 195 ? 17.331 -3.039 -6.619 1.00 97.62 195 ILE A N 1
ATOM 1517 C CA . ILE A 1 195 ? 16.753 -2.003 -7.478 1.00 97.62 195 ILE A CA 1
ATOM 1518 C C . ILE A 1 195 ? 15.511 -2.562 -8.167 1.00 97.62 195 ILE A C 1
ATOM 1520 O O . ILE A 1 195 ? 15.536 -3.647 -8.751 1.00 97.62 195 ILE A O 1
ATOM 1524 N N . ILE A 1 196 ? 14.432 -1.790 -8.151 1.00 98.00 196 ILE A N 1
ATOM 1525 C CA . ILE A 1 196 ? 13.213 -2.108 -8.883 1.00 98.00 196 ILE A CA 1
ATOM 1526 C C . ILE A 1 196 ? 13.390 -1.720 -10.352 1.00 98.00 196 ILE A C 1
ATOM 1528 O O . ILE A 1 196 ? 13.694 -0.576 -10.695 1.00 98.00 196 ILE A O 1
ATOM 1532 N N . LYS A 1 197 ? 13.146 -2.681 -11.240 1.00 98.06 197 LYS A N 1
ATOM 1533 C CA . LYS A 1 197 ? 12.969 -2.438 -12.670 1.00 98.06 197 LYS A CA 1
ATOM 1534 C C . LYS A 1 197 ? 11.533 -2.748 -13.071 1.00 98.06 197 LYS A C 1
ATOM 1536 O O . LYS A 1 197 ? 10.967 -3.748 -12.625 1.00 98.06 197 LYS A O 1
ATOM 1541 N N . VAL A 1 198 ? 10.967 -1.906 -13.931 1.00 98.31 198 VAL A N 1
ATOM 1542 C CA . VAL A 1 198 ? 9.579 -2.018 -14.399 1.00 98.31 198 VAL A CA 1
ATOM 1543 C C . VAL A 1 198 ? 9.532 -2.043 -15.919 1.00 98.31 198 VAL A C 1
ATOM 1545 O O . VAL A 1 198 ? 10.240 -1.281 -16.570 1.00 98.31 198 VAL A O 1
ATOM 1548 N N . ARG A 1 199 ? 8.677 -2.889 -16.488 1.00 98.00 199 ARG A N 1
ATOM 1549 C CA . ARG A 1 199 ? 8.394 -2.935 -17.927 1.00 98.00 199 ARG A CA 1
ATOM 1550 C C . ARG A 1 199 ? 6.891 -3.037 -18.154 1.00 98.00 199 ARG A C 1
ATOM 1552 O O . ARG A 1 199 ? 6.201 -3.700 -17.388 1.00 98.00 199 ARG A O 1
ATOM 1559 N N . GLY A 1 200 ? 6.377 -2.393 -19.195 1.00 96.94 200 GLY A N 1
ATOM 1560 C CA . GLY A 1 200 ? 4.976 -2.521 -19.599 1.00 96.94 200 GLY A CA 1
ATOM 1561 C C . GLY A 1 200 ? 4.402 -1.237 -20.198 1.00 96.94 200 GLY A C 1
ATOM 1562 O O . GLY A 1 200 ? 5.115 -0.237 -20.304 1.00 96.94 200 GLY A O 1
ATOM 1563 N N . PRO A 1 201 ? 3.102 -1.234 -20.549 1.00 96.06 201 PRO A N 1
ATOM 1564 C CA . PRO A 1 201 ? 2.421 -0.092 -21.158 1.00 96.06 201 PRO A CA 1
ATOM 1565 C C . PRO A 1 201 ? 2.543 1.250 -20.415 1.00 96.06 201 PRO A C 1
ATOM 1567 O O . PRO A 1 201 ? 2.550 2.276 -21.094 1.00 96.06 201 PRO A O 1
ATOM 1570 N N . PRO A 1 202 ? 2.633 1.302 -19.066 1.00 95.88 202 PRO A N 1
ATOM 1571 C CA . PRO A 1 202 ? 2.755 2.583 -18.373 1.00 95.88 202 PRO A CA 1
ATOM 1572 C C . PRO A 1 202 ? 4.107 3.286 -18.582 1.00 95.88 202 PRO A C 1
ATOM 1574 O O . PRO A 1 202 ? 4.181 4.505 -18.410 1.00 95.88 202 PRO A O 1
ATOM 1577 N N . VAL A 1 203 ? 5.169 2.549 -18.945 1.00 97.62 203 VAL A N 1
ATOM 1578 C CA . VAL A 1 203 ? 6.528 3.091 -19.116 1.00 97.62 203 VAL A CA 1
ATOM 1579 C C . VAL A 1 203 ? 6.564 4.094 -20.274 1.00 97.62 203 VAL A C 1
ATOM 1581 O O . VAL A 1 20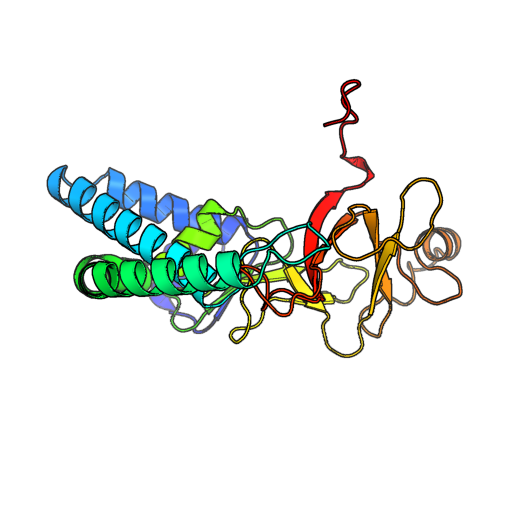3 ? 6.044 3.848 -21.362 1.00 97.62 203 VAL A O 1
ATOM 1584 N N . MET A 1 204 ? 7.179 5.253 -20.035 1.00 96.94 204 MET A N 1
ATOM 1585 C CA . MET A 1 204 ? 7.322 6.317 -21.023 1.00 96.94 204 MET A CA 1
ATOM 1586 C C . MET A 1 204 ? 8.109 5.868 -22.261 1.00 96.94 204 MET A C 1
ATOM 1588 O O . MET A 1 204 ? 8.927 4.956 -22.216 1.00 96.94 204 MET A O 1
ATOM 1592 N N . LYS A 1 205 ? 7.957 6.608 -23.363 1.00 95.19 205 LYS A N 1
ATOM 1593 C CA . LYS A 1 205 ? 8.771 6.405 -24.576 1.00 95.19 205 LYS A CA 1
ATOM 1594 C C . LYS A 1 205 ? 10.221 6.883 -24.428 1.00 95.19 205 LYS A C 1
ATOM 1596 O O . LYS A 1 205 ? 11.065 6.520 -25.239 1.00 95.19 205 LYS A O 1
ATOM 1601 N N . GLY A 1 206 ? 10.486 7.745 -23.450 1.00 96.19 206 GLY A N 1
ATOM 1602 C CA . GLY A 1 206 ? 11.780 8.381 -23.236 1.00 96.19 206 GLY A CA 1
ATOM 1603 C C . GLY A 1 206 ? 11.667 9.869 -22.928 1.00 96.19 206 GLY A C 1
ATOM 1604 O O . GLY A 1 206 ? 10.598 10.475 -23.027 1.00 96.19 206 GLY A O 1
ATOM 1605 N N . TYR A 1 207 ? 12.799 10.465 -22.575 1.00 97.38 207 TYR A N 1
ATOM 1606 C CA . TYR A 1 207 ? 12.907 11.890 -22.299 1.00 97.38 207 TYR A CA 1
ATOM 1607 C C . TYR A 1 207 ? 12.930 12.708 -23.597 1.00 97.38 207 TYR A C 1
ATOM 1609 O O . TYR A 1 207 ? 13.640 12.394 -24.557 1.00 97.38 207 TYR A O 1
ATOM 1617 N N . TYR A 1 208 ? 12.167 13.802 -23.621 1.00 96.94 208 TYR A N 1
ATOM 1618 C CA . TYR A 1 208 ? 12.043 14.664 -24.795 1.00 96.94 208 TYR A CA 1
ATOM 1619 C C . TYR A 1 208 ? 13.400 15.234 -25.230 1.00 96.94 208 TYR A C 1
ATOM 1621 O O . TYR A 1 208 ? 14.100 15.860 -24.436 1.00 96.94 208 TYR A O 1
ATOM 1629 N N . LYS A 1 209 ? 13.764 15.018 -26.503 1.00 96.88 209 LYS A N 1
ATOM 1630 C CA . LYS A 1 209 ? 15.043 15.441 -27.110 1.00 96.88 209 LYS A CA 1
ATOM 1631 C C . LYS A 1 209 ? 16.298 14.979 -26.347 1.00 96.88 209 LYS A C 1
ATOM 1633 O O . LYS A 1 209 ? 17.365 15.554 -26.536 1.00 96.88 209 LYS A O 1
ATOM 1638 N N . ASN A 1 210 ? 16.197 13.931 -25.526 1.00 97.50 210 ASN A N 1
ATOM 1639 C CA . ASN A 1 210 ? 17.326 13.416 -24.754 1.00 97.50 210 ASN A CA 1
ATOM 1640 C C . ASN A 1 210 ? 17.442 11.881 -24.863 1.00 97.50 210 ASN A C 1
ATOM 1642 O O . ASN A 1 210 ? 17.107 11.145 -23.926 1.00 97.50 210 ASN A O 1
ATOM 1646 N N . PRO A 1 211 ? 17.912 11.369 -26.017 1.00 96.44 211 PRO A N 1
ATOM 1647 C CA . PRO A 1 211 ? 18.063 9.932 -26.234 1.00 96.44 211 PRO A CA 1
ATOM 1648 C C . PRO A 1 211 ? 19.139 9.309 -25.335 1.00 96.44 211 PRO A C 1
ATOM 1650 O O . PRO A 1 211 ? 19.007 8.149 -24.958 1.00 96.44 211 PRO A O 1
ATOM 1653 N N . LEU A 1 212 ? 20.174 10.067 -24.953 1.00 96.94 212 LEU A N 1
ATOM 1654 C CA . LEU A 1 212 ? 21.230 9.580 -24.062 1.00 96.94 212 LEU A CA 1
ATOM 1655 C C . LEU A 1 212 ? 20.684 9.294 -22.661 1.00 96.94 212 LEU A C 1
ATOM 1657 O O . LEU A 1 212 ? 20.853 8.184 -22.168 1.00 96.94 212 LEU A O 1
ATOM 1661 N N . ALA A 1 213 ? 19.962 10.243 -22.054 1.00 95.94 213 ALA A N 1
ATOM 1662 C CA . ALA A 1 213 ? 19.327 10.013 -20.755 1.00 95.94 213 ALA A CA 1
ATOM 1663 C C . ALA A 1 213 ? 18.264 8.909 -20.825 1.00 95.94 213 ALA A C 1
ATOM 1665 O O . ALA A 1 213 ? 18.112 8.145 -19.881 1.00 95.94 213 ALA A O 1
ATOM 1666 N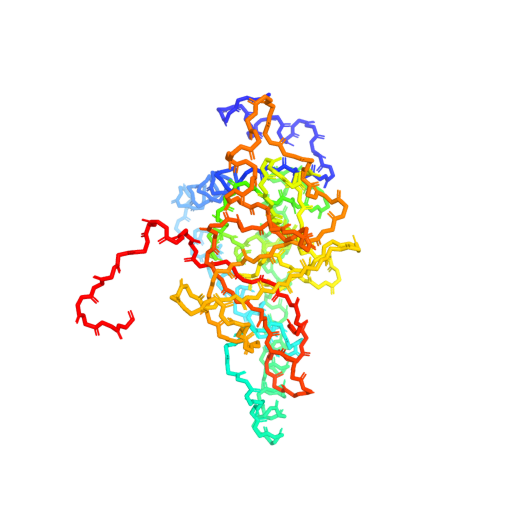 N . THR A 1 214 ? 17.556 8.786 -21.954 1.00 96.81 214 THR A N 1
ATOM 1667 C CA . THR A 1 214 ? 16.577 7.706 -22.160 1.00 96.81 214 THR A CA 1
ATOM 1668 C C . THR A 1 214 ? 17.247 6.335 -22.094 1.00 96.81 214 THR A C 1
ATOM 1670 O O . THR A 1 214 ? 16.808 5.492 -21.320 1.00 96.81 214 THR A O 1
ATOM 1673 N N . LYS A 1 215 ? 18.350 6.137 -22.828 1.00 96.50 215 LYS A N 1
ATOM 1674 C CA . LYS A 1 215 ? 19.114 4.877 -22.833 1.00 96.50 215 LYS A CA 1
ATOM 1675 C C . LYS A 1 215 ? 19.795 4.558 -21.498 1.00 96.50 215 LYS A C 1
ATOM 1677 O O . LYS A 1 215 ? 20.151 3.414 -21.253 1.00 96.50 215 LYS A O 1
ATOM 1682 N N . GLN A 1 216 ? 20.003 5.557 -20.637 1.00 95.00 216 GLN A N 1
ATOM 1683 C CA . GLN A 1 216 ? 20.549 5.336 -19.293 1.00 95.00 216 GLN A CA 1
ATOM 1684 C C . GLN A 1 216 ? 19.530 4.708 -18.337 1.00 95.00 216 GLN A C 1
ATOM 1686 O O . GLN A 1 216 ? 19.929 4.033 -17.390 1.00 95.00 216 GLN A O 1
ATOM 1691 N N . VAL A 1 217 ? 18.232 4.951 -18.551 1.00 95.94 217 VAL A N 1
ATOM 1692 C CA . VAL A 1 217 ? 17.176 4.480 -17.644 1.00 95.94 217 VAL A CA 1
ATOM 1693 C C . VAL A 1 217 ? 16.298 3.397 -18.253 1.00 95.94 217 VAL A C 1
ATOM 1695 O O . VAL A 1 217 ? 15.769 2.601 -17.494 1.00 95.94 217 VAL A O 1
ATOM 1698 N N . ILE A 1 218 ? 16.154 3.325 -19.576 1.00 97.69 218 ILE A N 1
ATOM 1699 C CA . ILE A 1 218 ? 15.413 2.269 -20.275 1.00 97.69 218 ILE A CA 1
ATOM 1700 C C . ILE A 1 218 ? 16.410 1.440 -21.082 1.00 97.69 218 ILE A C 1
ATOM 1702 O O . ILE A 1 218 ? 17.110 1.989 -21.934 1.00 97.69 218 ILE A O 1
ATOM 1706 N N . ASP A 1 219 ? 16.475 0.139 -20.797 1.00 95.94 219 ASP A N 1
ATOM 1707 C CA . ASP A 1 219 ? 17.307 -0.800 -21.556 1.00 95.94 219 ASP A CA 1
ATOM 1708 C C . ASP A 1 219 ? 16.630 -1.275 -22.855 1.00 95.94 219 ASP A C 1
ATOM 1710 O O . ASP A 1 219 ? 15.453 -1.000 -23.103 1.00 95.94 219 ASP A O 1
ATOM 1714 N N . ASP A 1 220 ? 17.389 -1.970 -23.708 1.00 95.00 220 ASP A N 1
ATOM 1715 C CA . ASP A 1 220 ? 16.929 -2.425 -25.030 1.00 95.00 220 ASP A CA 1
ATOM 1716 C C . ASP A 1 220 ? 15.747 -3.415 -24.948 1.00 95.00 220 ASP A C 1
ATOM 1718 O O . ASP A 1 220 ? 14.958 -3.522 -25.887 1.00 95.00 220 ASP A O 1
ATOM 1722 N N . ASP A 1 221 ? 15.572 -4.079 -23.799 1.00 95.62 221 ASP A N 1
ATOM 1723 C CA . ASP A 1 221 ? 14.447 -4.974 -23.497 1.00 95.62 221 ASP A CA 1
ATOM 1724 C C . ASP A 1 221 ? 13.207 -4.228 -22.960 1.00 95.62 221 ASP A C 1
ATOM 1726 O O . ASP A 1 221 ? 12.191 -4.851 -22.617 1.00 95.62 221 ASP A O 1
ATOM 1730 N N . GLY A 1 222 ? 13.284 -2.897 -22.856 1.00 95.94 222 GLY A N 1
ATOM 1731 C CA . GLY A 1 222 ? 12.210 -2.014 -22.411 1.00 95.94 222 GLY A CA 1
ATOM 1732 C C . GLY A 1 222 ? 12.051 -1.910 -20.893 1.00 95.94 222 GLY A C 1
ATOM 1733 O O . GLY A 1 222 ? 11.015 -1.428 -20.430 1.00 95.94 222 GLY A O 1
ATOM 1734 N N . TRP A 1 223 ? 13.027 -2.357 -20.095 1.00 97.88 223 TRP A N 1
ATOM 1735 C CA . TRP A 1 223 ? 12.971 -2.198 -18.644 1.00 97.88 223 TRP A CA 1
ATOM 1736 C C . TRP A 1 223 ? 13.447 -0.815 -18.223 1.00 97.88 223 TRP A C 1
ATOM 1738 O O . TRP A 1 223 ? 14.604 -0.444 -18.415 1.00 97.88 223 TRP A O 1
ATOM 1748 N N . LEU A 1 224 ? 12.565 -0.096 -17.540 1.00 98.00 224 LEU A N 1
ATOM 1749 C CA . LEU A 1 224 ? 12.885 1.126 -16.828 1.00 98.00 224 LEU A CA 1
ATOM 1750 C C . LEU A 1 224 ? 13.562 0.797 -15.492 1.00 98.00 224 LEU A C 1
ATOM 1752 O O . LEU A 1 224 ? 12.965 0.162 -14.622 1.00 98.00 224 LEU A O 1
ATOM 1756 N N . ASN A 1 225 ? 14.785 1.279 -15.301 1.00 97.00 225 ASN A N 1
ATOM 1757 C CA . ASN A 1 225 ? 15.428 1.423 -14.004 1.00 97.00 225 ASN A CA 1
ATOM 1758 C C . ASN A 1 225 ? 14.788 2.595 -13.251 1.00 97.00 225 ASN A C 1
ATOM 1760 O O . ASN A 1 225 ? 14.990 3.755 -13.610 1.00 97.00 225 ASN A O 1
ATOM 1764 N N . THR A 1 226 ? 14.015 2.300 -12.204 1.00 96.19 226 THR A N 1
ATOM 1765 C CA . THR A 1 226 ? 13.288 3.336 -11.454 1.00 96.19 226 THR A CA 1
ATOM 1766 C C . THR A 1 226 ? 14.198 4.128 -10.511 1.00 96.19 226 THR A C 1
ATOM 1768 O O . THR A 1 226 ? 13.860 5.241 -10.097 1.00 96.19 226 THR A O 1
ATOM 1771 N N . GLY A 1 227 ? 15.359 3.566 -10.154 1.00 94.81 227 GLY A N 1
ATOM 1772 C CA . GLY A 1 227 ? 16.234 4.079 -9.099 1.00 94.81 227 GLY A CA 1
ATOM 1773 C C . GLY A 1 227 ? 15.668 3.916 -7.679 1.00 94.81 227 GLY A C 1
ATOM 1774 O O . GLY A 1 227 ? 16.251 4.452 -6.732 1.00 94.81 227 GLY A O 1
ATOM 1775 N N . ASP A 1 228 ? 14.548 3.204 -7.523 1.00 95.94 228 ASP A N 1
ATOM 1776 C CA . ASP A 1 228 ? 13.952 2.856 -6.231 1.00 95.94 228 ASP A CA 1
ATOM 1777 C C . ASP A 1 228 ? 14.439 1.484 -5.756 1.00 95.94 228 ASP A C 1
ATOM 1779 O O . ASP A 1 228 ? 14.622 0.562 -6.551 1.00 95.94 228 ASP A O 1
ATOM 1783 N N . MET A 1 229 ? 14.611 1.346 -4.444 1.00 96.12 229 MET A N 1
ATOM 1784 C CA . MET A 1 229 ? 14.962 0.098 -3.777 1.00 96.12 229 MET A CA 1
ATOM 1785 C C . MET A 1 229 ? 13.717 -0.564 -3.199 1.00 96.12 229 MET A C 1
ATOM 1787 O O . MET A 1 229 ? 12.859 0.091 -2.599 1.00 96.12 229 MET A O 1
ATOM 1791 N N . GLY A 1 230 ? 13.649 -1.884 -3.310 1.00 97.00 230 GLY A N 1
ATOM 1792 C CA . GLY A 1 230 ? 12.559 -2.658 -2.745 1.00 97.00 230 GLY A CA 1
ATOM 1793 C C . GLY A 1 230 ? 12.699 -4.149 -2.988 1.00 97.00 230 GLY A C 1
ATOM 1794 O O . GLY A 1 230 ? 13.775 -4.643 -3.320 1.00 97.00 230 GLY A O 1
ATOM 1795 N N . TRP A 1 231 ? 11.603 -4.867 -2.779 1.00 97.94 231 TRP A N 1
ATOM 1796 C CA . TRP A 1 231 ? 11.547 -6.318 -2.915 1.00 97.94 231 TRP A CA 1
ATOM 1797 C C . TRP A 1 231 ? 10.134 -6.785 -3.278 1.00 97.94 231 TRP A C 1
ATOM 1799 O O . TRP A 1 231 ? 9.145 -6.075 -3.071 1.00 97.94 231 TRP A O 1
ATOM 1809 N N . ILE A 1 232 ? 10.047 -7.993 -3.833 1.00 98.31 232 ILE A N 1
ATOM 1810 C CA . ILE A 1 232 ? 8.781 -8.669 -4.141 1.00 98.31 232 ILE A CA 1
ATOM 1811 C C . ILE A 1 232 ? 8.515 -9.691 -3.046 1.00 98.31 232 ILE A C 1
ATOM 1813 O O . ILE A 1 232 ? 9.398 -10.487 -2.725 1.00 98.31 232 ILE A O 1
ATOM 1817 N N . ALA A 1 233 ? 7.310 -9.695 -2.486 1.00 97.62 233 ALA A N 1
ATOM 1818 C CA . ALA A 1 233 ? 6.958 -10.646 -1.446 1.00 97.62 233 ALA A CA 1
ATOM 1819 C C . ALA A 1 233 ? 6.967 -12.099 -1.964 1.00 97.62 233 ALA A C 1
ATOM 1821 O O . ALA A 1 233 ? 6.320 -12.377 -2.983 1.00 97.62 233 ALA A O 1
ATOM 1822 N N . PRO A 1 234 ? 7.659 -13.030 -1.275 1.00 97.12 234 PRO A N 1
ATOM 1823 C CA . PRO A 1 234 ? 7.653 -14.447 -1.622 1.00 97.12 234 PRO A CA 1
ATOM 1824 C C . PRO A 1 234 ? 6.247 -15.051 -1.627 1.00 97.12 234 PRO A C 1
ATOM 1826 O O . PRO A 1 234 ? 5.372 -14.665 -0.849 1.00 97.12 234 PRO A O 1
ATOM 1829 N N . HIS A 1 235 ? 6.037 -16.037 -2.499 1.00 95.88 235 HIS A N 1
ATOM 1830 C CA . HIS A 1 235 ? 4.819 -16.838 -2.497 1.00 95.88 235 HIS A CA 1
ATOM 1831 C C . HIS A 1 235 ? 4.917 -17.924 -1.428 1.00 95.88 235 HIS A C 1
ATOM 1833 O O . HIS A 1 235 ? 5.770 -18.805 -1.502 1.00 95.88 235 HIS A O 1
ATOM 1839 N N . HIS A 1 236 ? 4.000 -17.892 -0.466 1.00 95.12 236 HIS A N 1
ATOM 1840 C CA . HIS A 1 236 ? 3.876 -18.927 0.552 1.00 95.12 236 HIS A CA 1
ATOM 1841 C C . HIS A 1 236 ? 2.524 -19.619 0.466 1.00 95.12 236 HIS A C 1
ATOM 1843 O O . HIS A 1 236 ? 1.493 -18.975 0.302 1.00 95.12 236 HIS A O 1
ATOM 1849 N N . SER A 1 237 ? 2.522 -20.940 0.629 1.00 91.94 237 SER A N 1
ATOM 1850 C CA . SER A 1 237 ? 1.294 -21.731 0.758 1.00 91.94 237 SER A CA 1
ATOM 1851 C C . SER A 1 237 ? 0.723 -21.697 2.182 1.00 91.94 237 SER A C 1
ATOM 1853 O O . SER A 1 237 ? -0.470 -21.924 2.380 1.00 91.94 237 SER A O 1
ATOM 1855 N N . THR A 1 238 ? 1.554 -21.391 3.182 1.00 91.75 238 THR A N 1
ATOM 1856 C CA . THR A 1 238 ? 1.211 -21.406 4.611 1.00 91.75 238 THR A CA 1
ATOM 1857 C C . THR A 1 238 ? 1.739 -20.164 5.333 1.00 91.75 238 THR A C 1
ATOM 1859 O O . THR A 1 238 ? 2.476 -19.347 4.782 1.00 91.75 238 THR A O 1
ATOM 1862 N N . GLY A 1 239 ? 1.343 -20.001 6.594 1.00 93.12 239 GLY A N 1
ATOM 1863 C CA . GLY A 1 239 ? 1.856 -18.952 7.466 1.00 93.12 239 GLY A CA 1
ATOM 1864 C C . GLY A 1 239 ? 1.136 -17.613 7.334 1.00 93.12 239 GLY A C 1
ATOM 1865 O O . GLY A 1 239 ? 0.059 -17.492 6.734 1.00 93.12 239 GLY A O 1
ATOM 1866 N N . ARG A 1 240 ? 1.742 -16.596 7.954 1.00 94.44 240 ARG A N 1
ATOM 1867 C CA . ARG A 1 240 ? 1.171 -15.249 8.099 1.00 94.44 240 ARG A CA 1
ATOM 1868 C C . ARG A 1 240 ? 1.230 -14.418 6.816 1.00 94.44 240 ARG A C 1
ATOM 1870 O O . ARG A 1 240 ? 0.565 -13.396 6.757 1.00 94.44 240 ARG A O 1
ATOM 1877 N N . SER A 1 241 ? 1.990 -14.857 5.816 1.00 95.19 241 SER A N 1
ATOM 1878 C CA . SER A 1 241 ? 2.248 -14.153 4.550 1.00 95.19 241 SER A CA 1
ATOM 1879 C C . SER A 1 241 ? 1.685 -14.864 3.317 1.00 95.19 241 SER A C 1
ATOM 1881 O O . SER A 1 241 ? 1.956 -14.457 2.189 1.00 95.19 241 SER A O 1
ATOM 1883 N N . ARG A 1 242 ? 0.885 -15.922 3.504 1.00 94.94 242 ARG A N 1
ATOM 1884 C CA . ARG A 1 242 ? 0.350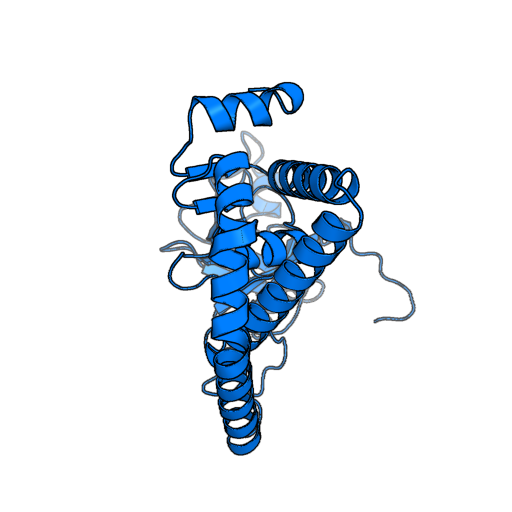 -16.751 2.408 1.00 94.94 242 ARG A CA 1
ATOM 1885 C C . ARG A 1 242 ? -0.513 -16.005 1.383 1.00 94.94 242 ARG A C 1
ATOM 1887 O O . ARG A 1 242 ? -0.678 -16.477 0.266 1.00 94.94 242 ARG A O 1
ATOM 1894 N N . SER A 1 243 ? -1.036 -14.835 1.742 1.00 94.88 243 SER A N 1
ATOM 1895 C CA . SER A 1 243 ? -1.847 -13.976 0.870 1.00 94.88 243 SER A CA 1
ATOM 1896 C C . SER A 1 243 ? -1.064 -12.763 0.342 1.00 94.88 243 SER A C 1
ATOM 1898 O O . SER A 1 243 ? -1.651 -11.877 -0.271 1.00 94.88 243 SER A O 1
ATOM 1900 N N . CYS A 1 244 ? 0.252 -12.698 0.580 1.00 95.94 244 CYS A N 1
ATOM 1901 C CA . CYS A 1 244 ? 1.104 -11.566 0.202 1.00 95.94 244 CYS A CA 1
ATOM 1902 C C . CYS A 1 244 ? 1.888 -11.784 -1.097 1.00 95.94 244 CYS A C 1
ATOM 1904 O O . CYS A 1 244 ? 2.488 -10.836 -1.589 1.00 95.94 244 CYS A O 1
ATOM 1906 N N . GLY A 1 245 ? 1.938 -13.002 -1.639 1.00 95.88 245 GLY A N 1
ATOM 1907 C CA . GLY A 1 245 ? 2.829 -13.328 -2.755 1.00 95.88 245 GLY A CA 1
ATOM 1908 C C . GLY A 1 245 ? 2.691 -12.373 -3.948 1.00 95.88 245 GLY A C 1
ATOM 1909 O O . GLY A 1 245 ? 1.582 -12.083 -4.404 1.00 95.88 245 GLY A O 1
ATOM 1910 N N . GLY A 1 246 ? 3.822 -11.870 -4.442 1.00 95.75 246 GLY A N 1
ATOM 1911 C CA . GLY A 1 246 ? 3.871 -10.987 -5.608 1.00 95.75 246 GLY A CA 1
ATOM 1912 C C . GLY A 1 246 ? 3.466 -9.529 -5.353 1.00 95.75 246 GLY A C 1
ATOM 1913 O O . GLY A 1 246 ? 3.376 -8.759 -6.311 1.00 95.75 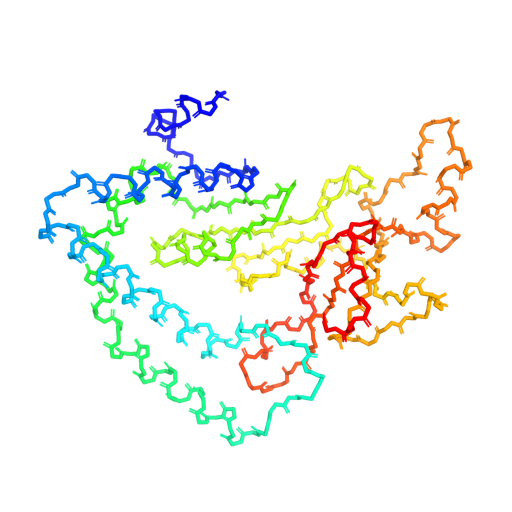246 GLY A O 1
ATOM 1914 N N . VAL A 1 247 ? 3.197 -9.113 -4.107 1.00 97.31 247 VAL A N 1
ATOM 1915 C CA . VAL A 1 247 ? 3.081 -7.675 -3.797 1.00 97.31 247 VAL A CA 1
ATOM 1916 C C . VAL A 1 247 ? 4.465 -7.028 -3.759 1.00 97.31 247 VAL A C 1
ATOM 1918 O O . VAL A 1 247 ? 5.446 -7.652 -3.353 1.00 97.31 247 VAL A O 1
ATOM 1921 N N . ILE A 1 248 ? 4.537 -5.767 -4.171 1.00 97.88 248 ILE A N 1
ATOM 1922 C CA . ILE A 1 248 ? 5.769 -4.979 -4.222 1.00 97.88 248 ILE A CA 1
ATOM 1923 C C . ILE A 1 248 ? 5.904 -4.173 -2.927 1.00 97.88 248 ILE A C 1
ATOM 1925 O O . ILE A 1 248 ? 4.931 -3.578 -2.457 1.00 97.88 248 ILE A O 1
ATOM 1929 N N . VAL A 1 249 ? 7.103 -4.123 -2.353 1.00 97.44 249 VAL A N 1
ATOM 1930 C CA . VAL A 1 249 ? 7.426 -3.328 -1.160 1.00 97.44 249 VAL A CA 1
ATOM 1931 C C . VAL A 1 249 ? 8.555 -2.359 -1.498 1.00 97.44 249 VAL A C 1
ATOM 1933 O O . VAL A 1 249 ? 9.562 -2.770 -2.067 1.00 97.44 249 VAL A O 1
ATOM 1936 N N . LEU A 1 250 ? 8.386 -1.081 -1.146 1.00 96.00 250 LEU A N 1
ATOM 1937 C CA . LEU A 1 250 ? 9.402 -0.038 -1.327 1.00 96.00 250 LEU A CA 1
ATOM 1938 C C . LEU A 1 250 ? 10.164 0.201 -0.026 1.00 96.00 250 LEU A C 1
ATOM 1940 O O . LEU A 1 250 ? 9.553 0.284 1.038 1.00 96.00 250 LEU A O 1
ATOM 1944 N N . GLU A 1 251 ? 11.479 0.378 -0.124 1.00 93.00 251 GLU A N 1
ATOM 1945 C CA . GLU A 1 251 ? 12.361 0.633 1.024 1.00 93.00 251 GLU A CA 1
ATOM 1946 C C . GLU A 1 251 ? 13.209 1.905 0.886 1.00 93.00 251 GLU A C 1
ATOM 1948 O O . GLU A 1 251 ? 13.979 2.222 1.787 1.00 93.00 251 GLU A O 1
ATOM 1953 N N . GLY A 1 252 ? 13.060 2.659 -0.206 1.00 90.69 252 GLY A N 1
ATOM 1954 C CA . GLY A 1 252 ? 13.706 3.961 -0.388 1.00 90.69 252 GLY A CA 1
ATOM 1955 C C . GLY A 1 252 ? 14.273 4.153 -1.790 1.00 90.69 252 GLY A C 1
ATOM 1956 O O . GLY A 1 252 ? 13.921 3.427 -2.716 1.00 90.69 252 GLY A O 1
ATOM 1957 N N . ARG A 1 253 ? 15.165 5.136 -1.941 1.00 89.00 253 ARG A N 1
ATOM 1958 C CA . ARG A 1 253 ? 15.896 5.416 -3.186 1.00 89.00 253 ARG A CA 1
ATOM 1959 C C . ARG A 1 253 ? 17.304 4.842 -3.110 1.00 89.00 253 ARG A C 1
ATOM 1961 O O . ARG A 1 253 ? 17.955 4.936 -2.071 1.00 89.00 253 ARG A O 1
ATOM 1968 N N . ALA A 1 254 ? 17.812 4.327 -4.228 1.00 85.50 254 ALA A N 1
ATOM 1969 C CA . ALA A 1 254 ? 19.186 3.825 -4.298 1.00 85.50 254 ALA A CA 1
ATOM 1970 C C . ALA A 1 254 ? 20.210 4.925 -3.956 1.00 85.50 254 ALA A C 1
ATOM 1972 O O . ALA A 1 254 ? 21.158 4.682 -3.219 1.00 85.50 254 ALA A O 1
ATOM 1973 N N . LYS A 1 255 ? 19.964 6.162 -4.411 1.00 77.75 255 LYS A N 1
ATOM 1974 C CA . LYS A 1 255 ? 20.849 7.318 -4.172 1.00 77.75 255 LYS A CA 1
ATOM 1975 C C . LYS A 1 255 ? 20.847 7.838 -2.728 1.00 77.75 255 LYS A C 1
ATOM 1977 O O . LYS A 1 255 ? 21.801 8.505 -2.349 1.00 77.75 255 LYS A O 1
ATOM 1982 N N . ASP A 1 256 ? 19.819 7.516 -1.941 1.00 70.44 256 ASP A N 1
ATOM 1983 C CA . ASP A 1 256 ? 19.640 8.034 -0.574 1.00 70.44 256 ASP A CA 1
ATOM 1984 C C . ASP A 1 256 ? 19.973 6.981 0.502 1.00 70.44 256 ASP A C 1
ATOM 1986 O O . ASP A 1 256 ? 19.792 7.221 1.696 1.00 70.44 256 ASP A O 1
ATOM 1990 N N . THR A 1 257 ? 20.437 5.789 0.104 1.00 59.94 257 THR A N 1
ATOM 1991 C CA . THR A 1 257 ? 20.815 4.733 1.051 1.00 59.94 257 THR A CA 1
ATOM 1992 C C . THR A 1 257 ? 22.151 5.091 1.704 1.00 59.94 257 THR A C 1
ATOM 1994 O O . THR A 1 257 ? 23.199 5.036 1.065 1.00 59.94 257 THR A O 1
ATOM 1997 N N . ILE A 1 258 ? 22.122 5.452 2.991 1.00 53.00 258 ILE A N 1
ATOM 1998 C CA . ILE A 1 258 ? 23.333 5.633 3.797 1.00 53.00 258 ILE A CA 1
ATOM 1999 C C . ILE A 1 258 ? 23.927 4.245 4.044 1.00 53.00 258 ILE A C 1
ATOM 2001 O O . ILE A 1 258 ? 23.378 3.462 4.816 1.00 53.00 258 ILE A O 1
ATOM 2005 N N . VAL A 1 259 ? 25.047 3.937 3.390 1.00 47.44 259 VAL A N 1
ATOM 2006 C CA . VAL A 1 259 ? 25.849 2.756 3.721 1.00 47.44 259 VAL A CA 1
ATOM 2007 C C . VAL A 1 259 ? 26.562 3.057 5.036 1.00 47.44 259 VAL A C 1
ATOM 2009 O O . VAL A 1 259 ? 27.610 3.701 5.062 1.00 47.44 259 VAL A O 1
ATOM 2012 N N . LEU A 1 260 ? 25.956 2.647 6.149 1.00 43.12 260 LEU A N 1
ATOM 2013 C CA . LEU A 1 260 ? 26.668 2.584 7.419 1.00 43.12 260 LEU A CA 1
ATOM 2014 C C . LEU A 1 260 ? 27.728 1.487 7.286 1.00 43.12 260 LEU A C 1
ATOM 2016 O O . LEU A 1 260 ? 27.434 0.386 6.822 1.00 43.12 260 LEU A O 1
ATOM 2020 N N . SER A 1 261 ? 28.958 1.770 7.708 1.00 39.12 261 SER A N 1
ATOM 2021 C CA . SER A 1 261 ? 30.090 0.831 7.670 1.00 39.12 261 SER A CA 1
ATOM 2022 C C . SER A 1 261 ? 29.866 -0.457 8.478 1.00 39.12 261 SER A C 1
ATOM 2024 O O . SER A 1 261 ? 30.704 -1.353 8.438 1.00 39.12 261 SER A O 1
ATOM 2026 N N . THR A 1 262 ? 28.744 -0.566 9.194 1.00 34.03 262 THR A N 1
ATOM 2027 C CA . THR A 1 262 ? 28.360 -1.711 10.024 1.00 34.03 262 THR A CA 1
ATOM 2028 C C . THR A 1 262 ? 27.354 -2.669 9.381 1.00 34.03 262 THR A C 1
ATOM 2030 O O . THR A 1 262 ? 27.073 -3.686 9.996 1.00 34.03 262 THR A O 1
ATOM 2033 N N . GLY A 1 263 ? 26.855 -2.409 8.165 1.00 35.56 263 GLY A N 1
ATOM 2034 C CA . GLY A 1 263 ? 26.157 -3.426 7.361 1.00 35.56 263 GLY A CA 1
ATOM 2035 C C . GLY A 1 263 ? 24.969 -4.142 8.027 1.00 35.56 263 GLY A C 1
ATOM 2036 O O . GLY A 1 263 ? 24.898 -5.367 7.945 1.00 35.56 263 GLY A O 1
ATOM 2037 N N . GLU A 1 264 ? 24.036 -3.399 8.631 1.00 31.06 264 GLU A N 1
ATOM 2038 C CA . GLU A 1 264 ? 22.707 -3.906 9.032 1.00 31.06 264 GLU A CA 1
ATOM 2039 C C . GLU A 1 264 ? 21.576 -3.144 8.330 1.00 31.06 264 GLU A C 1
ATOM 2041 O O . GLU A 1 264 ? 21.657 -1.894 8.250 1.00 31.06 264 GLU A O 1
#

pLDDT: mean 92.2, std 10.07, range [31.06, 98.31]

Sequence (264 aa):
TSIRFLKDDLKRYQPHYLISVPLVYETLYSGIQKQISSSSATRKYLALTLIRISLAYMEMRRIYEGMCLTKDQKPPMYIVSLVDLLWARIVAFVLWPLHMLAEKLVHKKIRSSIGISKAGVSGGGSLPMHVDKFFEAIGVNVQNGYGLTETSPVVSARRLSCNVLGSVGNPIKDTEFKIVDHETGSVLPPGSKGIIKVRGPPVMKGYYKNPLATKQVIDDDGWLNTGDMGWIAPHHSTGRSRSCGGVIVLEGRAKDTIVLSTGE

Secondary structure (DSSP, 8-state):
--TTTHHHHHHHH--SEEEE-HHHHHHHHHHHHHHHHTS-HHHHHHHHHHHHHHHHHHHHHHHHHT------SSPPPHHHHHHHHHHHHHHHHHHHHHHHHHIIIIIHHHHHHHT-SSEEEE-SSPPPHHHHHHHHHTT-EEEEEE--GGGTT-SEE-BTTB--TTS--EEPTT-EEEEE-TTT-PBPPTT--EEEEEESTTS-S--TT-HHHHHHHB-TT--EEEEEEEEEPPP-SSSTTTT-TT-EEEEEEGGG----TT--